Protein AF-A0A8H3U837-F1 (afdb_monomer_lite)

Sequence (204 aa):
MIRPSLRRFYSTPIKPKANPKPKPFALARPVRKPKPNPAPRKPEPPKESKGYSLKEAARLTFSPLFEKPQQWRRNLGKWKGADKLAEVQDEYQHEWTFKLIFEILRQCVVYSIGIFVFGHLFITHVFDIQGTYGASMLPTLYYEGDWVFVNKLYRRGKGIRVGDLVEAKNPLLADGRVLKRVIGMPGDFLVAHTADTDGMMLQV

Foldseek 3Di:
DDDDDDDDDDDDDDDDDDDDDDDPPDDDDDDDDDDDDPDPDDDDPDDDDPDDDPVVVVCVVCVVVPPDPVVVVVCVVVPPCPVVVVVVVVVVVVVVVVVVVVVVVVVVVVVVVVCVVVVVCCCVAAKDKDWDADDPDPPVDDRGDDIDIDGNVCPPPNPDDQQDWDWDADPVDRPDIDIDGHHDDQQDWDFPDDPVPPTDIDHD

Secondary structure (DSSP, 8-state):
--------------PPPPPPPPPP--PPPPP-PPPPPPPPPPPPPPP------HHHHHHHHHHHHHS-THHHHHHHTT-TTHHHHHHHHHHHHHHHHHHHHHHHHHHHHHHHHHHHHHHHHHHHHTEEEEEEESGGGTTTS-SEEEEEEEEGGGTTTTT--TT-EEEEE-SSSTT-EEEEE----TT-EEEES-TTS--EEEE-

Structure (mmCIF, N/CA/C/O backbone):
data_AF-A0A8H3U837-F1
#
_entry.id   AF-A0A8H3U837-F1
#
loop_
_atom_site.group_PDB
_atom_site.id
_atom_site.type_symbol
_atom_site.label_atom_id
_atom_site.label_alt_id
_atom_site.label_comp_id
_atom_site.label_asym_id
_atom_site.label_entity_id
_atom_site.label_seq_id
_atom_site.pdbx_PDB_ins_code
_atom_site.Cartn_x
_atom_site.Cartn_y
_atom_site.Cartn_z
_atom_site.occupancy
_atom_site.B_iso_or_equiv
_atom_site.auth_seq_id
_atom_site.auth_comp_id
_atom_site.auth_asym_id
_atom_site.auth_atom_id
_atom_site.pdbx_PDB_model_num
ATOM 1 N N . MET A 1 1 ? -25.702 -61.248 95.802 1.00 39.72 1 MET A N 1
ATOM 2 C CA . MET A 1 1 ? -24.676 -60.193 95.668 1.00 39.72 1 MET A CA 1
ATOM 3 C C . MET A 1 1 ? -25.402 -58.864 95.443 1.00 39.72 1 MET A C 1
ATOM 5 O O . MET A 1 1 ? -26.190 -58.790 94.518 1.00 39.72 1 MET A O 1
ATOM 9 N N . ILE A 1 2 ? -25.172 -57.887 96.331 1.00 43.72 2 ILE A N 1
ATOM 10 C CA . ILE A 1 2 ? -25.317 -56.421 96.153 1.00 43.72 2 ILE A CA 1
ATOM 11 C C . ILE A 1 2 ? -26.733 -55.816 95.950 1.00 43.72 2 ILE A C 1
ATOM 13 O O . ILE A 1 2 ? -27.204 -55.605 94.845 1.00 43.72 2 ILE A O 1
ATOM 17 N N . ARG A 1 3 ? -27.318 -55.485 97.111 1.00 43.78 3 ARG A N 1
ATOM 18 C CA . ARG A 1 3 ? -27.887 -54.209 97.618 1.00 43.78 3 ARG A CA 1
ATOM 19 C C . ARG A 1 3 ? -28.943 -53.346 96.872 1.00 43.78 3 ARG A C 1
ATOM 21 O O . ARG A 1 3 ? -28.953 -53.248 95.655 1.00 43.78 3 ARG A O 1
ATOM 28 N N . PRO A 1 4 ? -29.792 -52.649 97.670 1.00 61.03 4 PRO A N 1
ATOM 29 C CA . PRO A 1 4 ? -31.033 -51.980 97.275 1.00 61.03 4 PRO A CA 1
ATOM 30 C C . PRO A 1 4 ? -30.861 -50.460 97.089 1.00 61.03 4 PRO A C 1
ATOM 32 O O . PRO A 1 4 ? -29.906 -49.873 97.600 1.00 61.03 4 PRO A O 1
ATOM 35 N N . SER A 1 5 ? -31.843 -49.778 96.491 1.00 52.06 5 SER A N 1
ATOM 36 C CA . SER A 1 5 ? -32.022 -48.342 96.738 1.00 52.06 5 SER A CA 1
ATOM 37 C C . SER A 1 5 ? -33.490 -47.912 96.695 1.00 52.06 5 SER A C 1
ATOM 39 O O . SER A 1 5 ? -34.208 -47.998 95.705 1.00 52.06 5 SER A O 1
ATOM 41 N N . LEU A 1 6 ? -33.916 -47.451 97.866 1.00 54.47 6 LEU A N 1
ATOM 42 C CA . LEU A 1 6 ? -35.127 -46.701 98.144 1.00 54.47 6 LEU A CA 1
ATOM 43 C C . LEU A 1 6 ? -35.211 -45.437 97.279 1.00 54.47 6 LEU A C 1
ATOM 45 O O . LEU A 1 6 ? -34.240 -44.680 97.219 1.00 54.47 6 LEU A O 1
ATOM 49 N N . ARG A 1 7 ? -36.420 -45.092 96.821 1.00 54.25 7 ARG A N 1
ATOM 50 C CA . ARG A 1 7 ? -36.975 -43.762 97.123 1.00 54.25 7 ARG A CA 1
ATOM 51 C C . ARG A 1 7 ? -38.488 -43.689 96.928 1.00 54.25 7 ARG A C 1
ATOM 53 O O . ARG A 1 7 ? -39.015 -43.648 95.825 1.00 54.25 7 ARG A O 1
ATOM 60 N N . ARG A 1 8 ? -39.158 -43.641 98.076 1.00 54.66 8 ARG A N 1
ATOM 61 C CA . ARG A 1 8 ? -40.524 -43.170 98.291 1.00 54.66 8 ARG A CA 1
ATOM 62 C C . ARG A 1 8 ? -40.545 -41.661 97.998 1.00 54.66 8 ARG A C 1
ATOM 64 O O . ARG A 1 8 ? -39.755 -40.940 98.600 1.00 54.66 8 ARG A O 1
ATOM 71 N N . PHE A 1 9 ? -41.440 -41.184 97.136 1.00 53.59 9 PHE A N 1
ATOM 72 C CA . PHE A 1 9 ? -41.830 -39.772 97.091 1.00 53.59 9 PHE A CA 1
ATOM 73 C C . PHE A 1 9 ? -43.332 -39.648 96.859 1.00 53.59 9 PHE A C 1
ATOM 75 O O . PHE A 1 9 ? -43.955 -40.465 96.188 1.00 53.59 9 PHE A O 1
ATOM 82 N N . TYR A 1 10 ? -43.890 -38.660 97.543 1.00 53.44 10 TYR A N 1
ATOM 83 C CA . TYR A 1 10 ? -45.276 -38.540 97.950 1.00 53.44 10 TYR A CA 1
ATOM 84 C C . TYR A 1 10 ? -46.204 -38.018 96.848 1.00 53.44 10 TYR A C 1
ATOM 86 O O . TYR A 1 10 ? -45.804 -37.258 95.971 1.00 53.44 10 TYR A O 1
ATOM 94 N N . SER A 1 11 ? -47.477 -38.386 96.979 1.00 53.72 11 SER A N 1
ATOM 95 C CA . SER A 1 11 ? -48.634 -37.823 96.287 1.00 53.72 11 SER A CA 1
ATOM 96 C C . SER A 1 11 ? -48.878 -36.353 96.652 1.00 53.72 11 SER A C 1
ATOM 98 O O . SER A 1 11 ? -48.907 -36.014 97.836 1.00 53.72 11 SER A O 1
ATOM 100 N N . THR A 1 12 ? -49.191 -35.516 95.661 1.00 60.00 12 THR A N 1
ATOM 101 C CA . THR A 1 12 ? -49.867 -34.223 95.857 1.00 60.00 12 THR A CA 1
ATOM 102 C C . THR A 1 12 ? -51.210 -34.211 95.108 1.00 60.00 12 THR A C 1
ATOM 104 O O . THR A 1 12 ? -51.267 -34.609 93.943 1.00 60.00 12 THR A O 1
ATOM 107 N N . PRO A 1 13 ? -52.317 -33.791 95.751 1.00 58.12 13 PRO A N 1
ATOM 108 C CA . PRO A 1 13 ? -53.639 -33.773 95.130 1.00 58.12 13 PRO A CA 1
ATOM 109 C C . PRO A 1 13 ? -53.803 -32.543 94.227 1.00 58.12 13 PRO A C 1
ATOM 111 O O . PRO A 1 13 ? -53.633 -31.404 94.665 1.00 58.12 13 PRO A O 1
ATOM 114 N N . ILE A 1 14 ? -54.177 -32.757 92.964 1.00 52.59 14 ILE A N 1
ATOM 115 C CA . ILE A 1 14 ? -54.504 -31.668 92.036 1.00 52.59 14 ILE A CA 1
ATOM 116 C C . ILE A 1 14 ? -55.981 -31.298 92.220 1.00 52.59 14 ILE A C 1
ATOM 118 O O . ILE A 1 14 ? -56.880 -32.090 91.952 1.00 52.59 14 ILE A O 1
ATOM 122 N N . LYS A 1 15 ? -56.213 -30.073 92.704 1.00 61.88 15 LYS A N 1
ATOM 123 C CA . LYS A 1 15 ? -57.534 -29.442 92.850 1.00 61.88 15 LYS A CA 1
ATOM 124 C C . LYS A 1 15 ? -58.222 -29.235 91.484 1.00 61.88 15 LYS A C 1
ATOM 126 O O . LYS A 1 15 ? -57.530 -28.972 90.497 1.00 61.88 15 LYS A O 1
ATOM 131 N N . PRO A 1 16 ? -59.567 -29.262 91.422 1.00 57.25 16 PRO A N 1
ATOM 132 C CA . PRO A 1 16 ? -60.321 -29.030 90.190 1.00 57.25 16 PRO A CA 1
ATOM 133 C C . PRO A 1 16 ? -60.158 -27.578 89.713 1.00 57.25 16 PRO A C 1
ATOM 135 O O . PRO A 1 16 ? -60.402 -26.632 90.465 1.00 57.25 16 PRO A O 1
ATOM 138 N N . LYS A 1 17 ? -59.739 -27.385 88.455 1.00 53.53 17 LYS A N 1
ATOM 139 C CA . LYS A 1 17 ? -59.693 -26.056 87.829 1.00 53.53 17 LYS A CA 1
ATOM 140 C C . LYS A 1 17 ? -61.109 -25.617 87.457 1.00 53.53 17 LYS A C 1
ATOM 142 O O . LYS A 1 17 ? -61.791 -26.280 86.683 1.00 53.53 17 LYS A O 1
ATOM 147 N N . ALA A 1 18 ? -61.519 -24.485 88.020 1.00 63.78 18 ALA A N 1
ATOM 148 C CA . ALA A 1 18 ? -62.760 -23.795 87.710 1.00 63.78 18 ALA A CA 1
ATOM 149 C C . ALA A 1 18 ? -62.840 -23.412 86.220 1.00 63.78 18 ALA A C 1
ATOM 151 O O . ALA A 1 18 ? -61.867 -22.931 85.635 1.00 63.78 18 ALA A O 1
ATOM 152 N N . ASN A 1 19 ? -64.021 -23.609 85.635 1.00 62.81 19 ASN A N 1
ATOM 153 C CA . ASN A 1 19 ? -64.352 -23.233 84.263 1.00 62.81 19 ASN A CA 1
ATOM 154 C C . ASN A 1 19 ? -64.184 -21.710 84.060 1.00 62.81 19 ASN A C 1
ATOM 156 O O . ASN A 1 19 ? -64.798 -20.935 84.802 1.00 62.81 19 ASN A O 1
ATOM 160 N N . PRO A 1 20 ? -63.396 -21.241 83.076 1.00 65.06 20 PRO A N 1
ATOM 161 C CA . PRO A 1 20 ? -63.316 -19.819 82.769 1.00 65.06 20 PRO A CA 1
ATOM 162 C C . PRO A 1 20 ? -64.626 -19.343 82.122 1.00 65.06 20 PRO A C 1
ATOM 164 O O . PRO A 1 20 ? -65.122 -19.943 81.169 1.00 65.06 20 PRO A O 1
ATOM 167 N N . LYS A 1 21 ? -65.190 -18.252 82.654 1.00 64.31 21 LYS A N 1
ATOM 168 C CA . LYS A 1 21 ? -66.410 -17.600 82.149 1.00 64.31 21 LYS A CA 1
ATOM 169 C C . LYS A 1 21 ? -66.271 -17.250 80.652 1.00 64.31 21 LYS A C 1
ATOM 171 O O . LYS A 1 21 ? -65.193 -16.803 80.246 1.00 64.31 21 LYS A O 1
ATOM 176 N N . PRO A 1 22 ? -67.332 -17.391 79.835 1.00 61.50 22 PRO A N 1
ATOM 177 C CA . PRO A 1 22 ? -67.286 -17.016 78.425 1.00 61.50 22 PRO A CA 1
ATOM 178 C C . PRO A 1 22 ? -67.036 -15.509 78.283 1.00 61.50 22 PRO A C 1
ATOM 180 O O . PRO A 1 22 ? -67.677 -14.690 78.943 1.00 61.50 22 PRO A O 1
ATOM 183 N N . LYS A 1 23 ? -66.076 -15.139 77.428 1.00 62.31 23 LYS A N 1
ATOM 184 C CA . LYS A 1 23 ? -65.807 -13.738 77.074 1.00 62.31 23 LYS A CA 1
ATOM 185 C C . LYS A 1 23 ? -67.030 -13.174 76.332 1.00 62.31 23 LYS A C 1
ATOM 187 O O . LYS A 1 23 ? -67.550 -13.871 75.460 1.00 62.31 23 LYS A O 1
ATOM 192 N N . PRO A 1 24 ? -67.488 -11.946 76.629 1.00 60.44 24 PRO A N 1
ATOM 193 C CA . PRO A 1 24 ? -68.591 -11.346 75.891 1.00 60.44 24 PRO A CA 1
ATOM 194 C C . PRO A 1 24 ? -68.200 -11.181 74.419 1.00 60.44 24 PRO A C 1
ATOM 196 O O . PRO A 1 24 ? -67.095 -10.735 74.102 1.00 60.44 24 PRO A O 1
ATOM 199 N N . PHE A 1 25 ? -69.116 -11.577 73.536 1.00 58.75 25 PHE A N 1
ATOM 200 C CA . PHE A 1 25 ? -69.029 -11.404 72.090 1.00 58.75 25 PHE A CA 1
ATOM 201 C C . PHE A 1 25 ? -68.653 -9.951 71.770 1.00 58.75 25 PHE A C 1
ATOM 203 O O . PHE A 1 25 ? -69.417 -9.025 72.043 1.00 58.75 25 PHE A O 1
ATOM 210 N N . ALA A 1 26 ? -67.462 -9.742 71.210 1.00 60.44 26 ALA A N 1
ATOM 211 C CA . ALA A 1 26 ? -67.071 -8.440 70.698 1.00 60.44 26 ALA A CA 1
ATOM 212 C C . ALA A 1 26 ? -67.975 -8.113 69.503 1.00 60.44 26 ALA A C 1
ATOM 214 O O . ALA A 1 26 ? -67.871 -8.738 68.448 1.00 60.44 26 ALA A O 1
ATOM 215 N N . LEU A 1 27 ? -68.884 -7.155 69.688 1.00 66.38 27 LEU A N 1
ATOM 216 C CA . LEU A 1 27 ? -69.688 -6.579 68.615 1.00 66.38 27 LEU A CA 1
ATOM 217 C C . LEU A 1 27 ? -68.755 -6.142 67.477 1.00 66.38 27 LEU A C 1
ATOM 219 O O . LEU A 1 27 ? -67.784 -5.413 67.696 1.00 66.38 27 LEU A O 1
ATOM 223 N N . ALA A 1 28 ? -69.033 -6.635 66.270 1.00 61.34 28 ALA A N 1
ATOM 224 C CA . ALA A 1 28 ? -68.260 -6.351 65.071 1.00 61.34 28 ALA A CA 1
ATOM 225 C C . ALA A 1 28 ? -68.095 -4.833 64.887 1.00 61.34 28 ALA A C 1
ATOM 227 O O . ALA A 1 28 ? -69.077 -4.089 64.853 1.00 61.34 28 ALA A O 1
ATOM 228 N N . ARG A 1 29 ? -66.850 -4.354 64.761 1.00 62.97 29 ARG A N 1
ATOM 229 C CA . ARG A 1 29 ? -66.608 -2.957 64.375 1.00 62.97 29 ARG A CA 1
ATOM 230 C C . ARG A 1 29 ? -67.165 -2.742 62.962 1.00 62.97 29 ARG A C 1
ATOM 232 O O . ARG A 1 29 ? -66.893 -3.570 62.092 1.00 62.97 29 ARG A O 1
ATOM 239 N N . PRO A 1 30 ? -67.892 -1.645 62.691 1.00 61.84 30 PRO A N 1
ATOM 240 C CA . PRO A 1 30 ? -68.409 -1.390 61.355 1.00 61.84 30 PRO A CA 1
ATOM 241 C C . PRO A 1 30 ? -67.250 -1.198 60.369 1.00 61.84 30 PRO A C 1
ATOM 243 O O . PRO A 1 30 ? -66.354 -0.377 60.582 1.00 61.84 30 PRO A O 1
ATOM 246 N N . VAL A 1 31 ? -67.275 -1.968 59.281 1.00 68.44 31 VAL A N 1
ATOM 247 C CA . VAL A 1 31 ? -66.339 -1.849 58.158 1.00 68.44 31 VAL A CA 1
ATOM 248 C C . VAL A 1 31 ? -66.532 -0.470 57.520 1.00 68.44 31 VAL A C 1
ATOM 250 O O . VAL A 1 31 ? -67.605 -0.163 56.998 1.00 68.44 31 VAL A O 1
ATOM 253 N N . ARG A 1 32 ? -65.506 0.394 57.563 1.00 59.22 32 ARG A N 1
ATOM 254 C CA . ARG A 1 32 ? -65.528 1.675 56.838 1.00 59.22 32 ARG A CA 1
ATOM 255 C C . ARG A 1 32 ? -65.536 1.383 55.338 1.00 59.22 32 ARG A C 1
ATOM 257 O O . ARG A 1 32 ? -64.560 0.856 54.814 1.00 59.22 32 ARG A O 1
ATOM 264 N N . LYS A 1 33 ? -66.621 1.744 54.648 1.00 62.72 33 LYS A N 1
ATOM 265 C CA . LYS A 1 33 ? -66.662 1.710 53.181 1.00 62.72 33 LYS A CA 1
ATOM 266 C C . LYS A 1 33 ? -65.596 2.674 52.624 1.00 62.72 33 LYS A C 1
ATOM 268 O O . LYS A 1 33 ? -65.479 3.786 53.151 1.00 62.72 33 LYS A O 1
ATOM 273 N N . PRO A 1 34 ? -64.818 2.287 51.598 1.00 66.06 34 PRO A N 1
ATOM 274 C CA . PRO A 1 34 ? -63.887 3.202 50.944 1.00 66.06 34 PRO A CA 1
ATOM 275 C C . PRO A 1 34 ? -64.660 4.378 50.327 1.00 66.06 34 PRO A C 1
ATOM 277 O O . PRO A 1 34 ? -65.761 4.197 49.804 1.00 66.06 34 PRO A O 1
ATOM 280 N N . LYS A 1 35 ? -64.109 5.597 50.425 1.00 69.25 35 LYS A N 1
ATOM 281 C CA . LY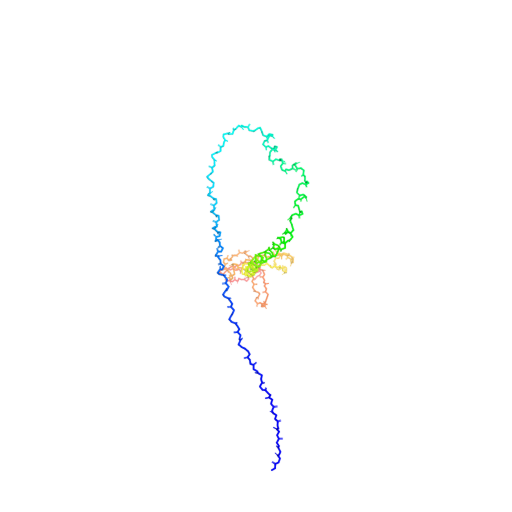S A 1 35 ? -64.711 6.784 49.797 1.00 69.25 35 LYS A CA 1
ATOM 282 C C . LYS A 1 35 ? -64.779 6.568 48.276 1.00 69.25 35 LYS A C 1
ATOM 284 O O . LYS A 1 35 ? -63.778 6.136 47.708 1.00 69.25 35 LYS A O 1
ATOM 289 N N . PRO A 1 36 ? -65.908 6.877 47.615 1.00 68.31 36 PRO A N 1
ATOM 290 C CA . PRO A 1 36 ? -65.985 6.818 46.160 1.00 68.31 36 PRO A CA 1
ATOM 291 C C . PRO A 1 36 ? -64.995 7.821 45.549 1.00 68.31 36 PRO A C 1
ATOM 293 O O . PRO A 1 36 ? -64.868 8.945 46.043 1.00 68.31 36 PRO A O 1
ATOM 296 N N . ASN A 1 37 ? -64.283 7.408 44.496 1.00 64.44 37 ASN A N 1
ATOM 297 C CA . ASN A 1 37 ? -63.386 8.297 43.757 1.00 64.44 37 ASN A CA 1
ATOM 298 C C . ASN A 1 37 ? -64.177 9.504 43.224 1.00 64.44 37 ASN A C 1
ATOM 300 O O . ASN A 1 37 ? -65.282 9.313 42.706 1.00 64.44 37 ASN A O 1
ATOM 304 N N . PRO A 1 38 ? -63.649 10.738 43.334 1.00 68.12 38 PRO A N 1
ATOM 305 C CA . PRO A 1 38 ? -64.313 11.894 42.754 1.00 68.12 38 PRO A CA 1
ATOM 306 C C . PRO A 1 38 ? -64.419 11.702 41.237 1.00 68.12 38 PRO A C 1
ATOM 308 O O . PRO A 1 38 ? -63.443 11.345 40.577 1.00 68.12 38 PRO A O 1
ATOM 311 N N . ALA A 1 39 ? -65.623 11.907 40.699 1.00 72.38 39 ALA A N 1
ATOM 312 C CA . ALA A 1 39 ? -65.887 11.795 39.270 1.00 72.38 39 ALA A CA 1
ATOM 313 C C . ALA A 1 39 ? -64.959 12.732 38.469 1.00 72.38 39 ALA A C 1
ATOM 315 O O . ALA A 1 39 ? -64.660 13.836 38.942 1.00 72.38 39 ALA A O 1
ATOM 316 N N . PRO A 1 40 ? -64.508 12.334 37.264 1.00 59.69 40 PRO A N 1
ATOM 317 C CA . PRO A 1 40 ? -63.671 13.184 36.429 1.00 59.69 40 PRO A CA 1
ATOM 318 C C . PRO A 1 40 ? -64.402 14.497 36.130 1.00 59.69 40 PRO A C 1
ATOM 320 O O . PRO A 1 40 ? -65.524 14.509 35.618 1.00 59.69 40 PRO A O 1
ATOM 323 N N . ARG A 1 41 ? -63.769 15.615 36.497 1.00 57.34 41 ARG A N 1
ATOM 324 C CA . ARG A 1 41 ? -64.291 16.965 36.261 1.00 57.34 41 ARG A CA 1
ATOM 325 C C . ARG A 1 41 ? -64.386 17.179 34.748 1.00 57.34 41 ARG A C 1
ATOM 327 O O . ARG A 1 41 ? -63.363 17.149 34.069 1.00 57.34 41 ARG A O 1
ATOM 334 N N . LYS A 1 42 ? -65.596 17.383 34.216 1.00 52.81 42 LYS A N 1
ATOM 335 C CA . LYS A 1 42 ? -65.762 17.833 32.826 1.00 52.81 42 LYS A CA 1
ATOM 336 C C . LYS A 1 42 ? -65.070 19.196 32.669 1.00 52.81 42 LYS A C 1
ATOM 338 O O . LYS A 1 42 ? -65.224 20.027 33.567 1.00 52.81 42 LYS A O 1
ATOM 343 N N . PRO A 1 43 ? -64.312 19.432 31.585 1.00 53.62 43 PRO A N 1
ATOM 344 C CA . PRO A 1 43 ? -63.683 20.725 31.357 1.00 53.62 43 PRO A CA 1
ATOM 345 C C . PRO A 1 43 ? -64.768 21.792 31.175 1.00 53.62 43 PRO A C 1
ATOM 347 O O . PRO A 1 43 ? -65.654 21.652 30.333 1.00 53.62 43 PRO A O 1
ATOM 350 N N . GLU A 1 44 ? -64.723 22.831 32.008 1.00 63.09 44 GLU A N 1
ATOM 351 C CA . GLU A 1 44 ? -65.559 24.020 31.841 1.00 63.09 44 GLU A CA 1
ATOM 352 C C . GLU A 1 44 ? -65.132 24.751 30.555 1.00 63.09 44 GLU A C 1
ATOM 354 O O . GLU A 1 44 ? -63.928 24.844 30.289 1.00 63.09 44 GLU A O 1
ATOM 359 N N . PRO A 1 45 ? -66.072 25.260 29.736 1.00 52.56 45 PRO A N 1
ATOM 360 C CA . PRO A 1 45 ? -65.713 26.010 28.541 1.00 52.56 45 PRO A CA 1
ATOM 361 C C . PRO A 1 45 ? -64.961 27.298 28.924 1.00 52.56 45 PRO A C 1
ATOM 363 O O . PRO A 1 45 ? -65.274 27.910 29.954 1.00 52.56 45 PRO A O 1
ATOM 366 N N . PRO A 1 46 ? -63.969 27.725 28.120 1.00 50.41 46 PRO A N 1
ATOM 367 C CA . PRO A 1 46 ? -63.170 28.901 28.430 1.00 50.41 46 PRO A C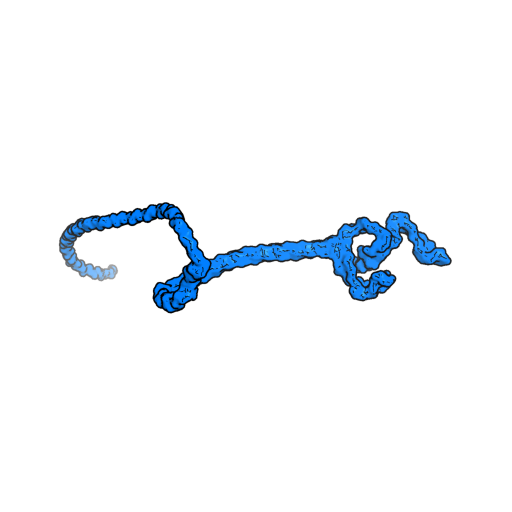A 1
ATOM 368 C C . PRO A 1 46 ? -64.061 30.144 28.475 1.00 50.41 46 PRO A C 1
ATOM 370 O O . PRO A 1 46 ? -64.799 30.437 27.536 1.00 50.41 46 PRO A O 1
ATOM 373 N N . LYS A 1 47 ? -63.991 30.870 29.595 1.00 49.81 47 LYS A N 1
ATOM 374 C CA . LYS A 1 47 ? -64.665 32.159 29.751 1.00 49.81 47 LYS A CA 1
ATOM 375 C C . LYS A 1 47 ? -64.041 33.166 28.786 1.00 49.81 47 LYS A C 1
ATOM 377 O O . LYS A 1 47 ? -62.823 33.315 28.729 1.00 49.81 47 LYS A O 1
ATOM 382 N N . GLU A 1 48 ? -64.920 33.824 28.047 1.00 43.50 48 GLU A N 1
ATOM 383 C CA . GLU A 1 48 ? -64.680 34.851 27.038 1.00 43.50 48 GLU A CA 1
ATOM 384 C C . GLU A 1 48 ? -63.639 35.893 27.493 1.00 43.50 48 GLU A C 1
ATOM 386 O O . GLU A 1 48 ? -63.764 36.526 28.545 1.00 43.50 48 GLU A O 1
ATOM 391 N N . SER A 1 49 ? -62.561 36.024 26.716 1.00 48.19 49 SER A N 1
ATOM 392 C CA . SER A 1 49 ? -61.373 36.799 27.068 1.00 48.19 49 SER A CA 1
ATOM 393 C C . SER A 1 49 ? -61.604 38.301 26.890 1.00 48.19 49 SER A C 1
ATOM 395 O O . SER A 1 49 ? -61.583 38.809 25.768 1.00 48.19 49 SER A O 1
ATOM 397 N N . LYS A 1 50 ? -61.735 39.046 27.992 1.00 49.84 50 LYS A N 1
ATOM 398 C CA . LYS A 1 50 ? -61.441 40.487 27.975 1.00 49.84 50 LYS A CA 1
ATOM 399 C C . LYS A 1 50 ? -59.925 40.651 27.850 1.00 49.84 50 LYS A C 1
ATOM 401 O O . LYS A 1 50 ? -59.183 40.108 28.661 1.00 49.84 50 LYS A O 1
ATOM 406 N N . GLY A 1 51 ? -59.482 41.326 26.789 1.00 49.38 51 GLY A N 1
ATOM 407 C CA . GLY A 1 51 ? -58.074 41.436 26.409 1.00 49.38 51 GLY A CA 1
ATOM 408 C C . GLY A 1 51 ? -57.211 42.038 27.515 1.00 49.38 51 GLY A C 1
ATOM 409 O O . GLY A 1 51 ? -57.312 43.225 27.813 1.00 49.38 51 GLY A O 1
ATOM 410 N N . TYR A 1 52 ? -56.352 41.211 28.106 1.00 56.16 52 TYR A N 1
ATOM 411 C CA . TYR A 1 52 ? -55.329 41.656 29.042 1.00 56.16 52 TYR A CA 1
ATOM 412 C C . TYR A 1 52 ? -54.216 42.361 28.270 1.00 56.16 52 TYR A C 1
ATOM 414 O O . TYR A 1 52 ? -53.690 41.832 27.288 1.00 56.16 52 TYR A O 1
ATOM 422 N N . SER A 1 53 ? -53.850 43.563 28.712 1.00 67.06 53 SER A N 1
ATOM 423 C CA . SER A 1 53 ? -52.708 44.280 28.149 1.00 67.06 53 SER A CA 1
ATOM 424 C C . SER A 1 53 ? -51.437 43.461 28.367 1.00 67.06 53 SER A C 1
ATOM 426 O O . SER A 1 53 ? -51.248 42.854 29.421 1.00 67.06 53 SER A O 1
ATOM 428 N N . LEU A 1 54 ? -50.539 43.462 27.381 1.00 54.12 54 LEU A N 1
ATOM 429 C CA . LEU A 1 54 ? -49.309 42.658 27.362 1.00 54.12 54 LEU A CA 1
ATOM 430 C C . LEU A 1 54 ? -48.456 42.861 28.633 1.00 54.12 54 LEU A C 1
ATOM 432 O O . LEU A 1 54 ? -47.787 41.943 29.101 1.00 54.12 54 LEU A O 1
ATOM 436 N N . LYS A 1 55 ? -48.557 44.042 29.257 1.00 61.31 55 LYS A N 1
ATOM 437 C CA . LYS A 1 55 ? -47.911 44.367 30.537 1.00 61.31 55 LYS A CA 1
ATOM 438 C C . LYS A 1 55 ? -48.523 43.643 31.742 1.00 61.31 55 LYS A C 1
ATOM 440 O O . LYS A 1 55 ? -47.794 43.319 32.674 1.00 61.31 55 LYS A O 1
ATOM 445 N N . GLU A 1 56 ? -49.826 43.383 31.740 1.00 68.44 56 GLU A N 1
ATOM 446 C CA . GLU A 1 56 ? -50.538 42.677 32.814 1.00 68.44 56 GLU A CA 1
ATOM 447 C C . GLU A 1 56 ? -50.346 41.166 32.709 1.00 68.44 56 GLU A C 1
ATOM 449 O O . GLU A 1 56 ? -50.074 40.517 33.717 1.00 68.44 56 GLU A O 1
ATOM 454 N N . ALA A 1 57 ? -50.377 40.631 31.484 1.00 64.56 57 ALA A N 1
ATOM 455 C CA . ALA A 1 57 ? -50.018 39.242 31.219 1.00 64.56 57 ALA A CA 1
ATOM 456 C C . ALA A 1 57 ? -48.562 38.974 31.624 1.00 64.56 57 ALA A C 1
ATOM 458 O O . ALA A 1 57 ? -48.299 38.037 32.367 1.00 64.56 57 ALA A O 1
ATOM 459 N N . ALA A 1 58 ? -47.626 39.854 31.249 1.00 65.44 58 ALA A N 1
ATOM 460 C CA . ALA A 1 58 ? -46.239 39.750 31.694 1.00 65.44 58 ALA A CA 1
ATOM 461 C C . ALA A 1 58 ? -46.123 39.822 33.227 1.00 65.44 58 ALA A C 1
ATOM 463 O O . ALA A 1 58 ? -45.423 39.013 33.827 1.00 65.44 58 ALA A O 1
ATOM 464 N N . ARG A 1 59 ? -46.851 40.725 33.895 1.00 64.88 59 ARG A N 1
ATOM 465 C CA . ARG A 1 59 ? -46.841 40.810 35.365 1.00 64.88 59 ARG A CA 1
ATOM 466 C C . ARG A 1 59 ? -47.347 39.541 36.045 1.00 64.88 59 ARG A C 1
ATOM 468 O O . ARG A 1 59 ? -46.798 39.177 37.075 1.00 64.88 59 ARG A O 1
ATOM 475 N N . LEU A 1 60 ? -48.366 38.888 35.491 1.00 65.06 60 LEU A N 1
ATOM 476 C CA . LEU A 1 60 ? -48.918 37.640 36.026 1.00 65.06 60 LEU A CA 1
ATOM 477 C C . LEU A 1 60 ? -48.015 36.436 35.739 1.00 65.06 60 LEU A C 1
ATOM 479 O O . LEU A 1 60 ?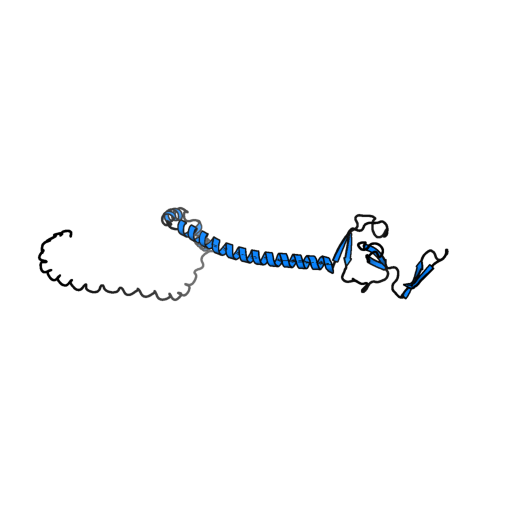 -47.904 35.552 36.581 1.00 65.06 60 LEU A O 1
ATOM 483 N N . THR A 1 61 ? -47.321 36.421 34.600 1.00 66.50 61 THR A N 1
ATOM 484 C CA . THR A 1 61 ? -46.343 35.371 34.278 1.00 66.50 61 THR A CA 1
ATOM 485 C C . THR A 1 61 ? -45.063 35.513 35.106 1.00 66.50 61 THR A C 1
ATOM 487 O O . THR A 1 61 ? -44.460 34.514 35.489 1.00 66.50 61 THR A O 1
ATOM 490 N N . PHE A 1 62 ? -44.657 36.745 35.431 1.00 57.28 62 PHE A N 1
ATOM 491 C CA . PHE A 1 62 ? -43.458 37.032 36.226 1.00 57.28 62 PHE A CA 1
ATOM 492 C C . PHE A 1 62 ? -43.732 37.265 37.723 1.00 57.28 62 PHE A C 1
ATOM 494 O O . PHE A 1 62 ? -42.781 37.441 38.485 1.00 57.28 62 PHE A O 1
ATOM 501 N N . SER A 1 63 ? -44.988 37.219 38.188 1.00 56.94 63 SER A N 1
ATOM 502 C CA . SER A 1 63 ? -45.315 37.338 39.617 1.00 56.94 63 SER A CA 1
ATOM 503 C C . SER A 1 63 ? -44.664 36.266 40.507 1.00 56.94 63 SER A C 1
ATOM 505 O O . SER A 1 63 ? -44.137 36.657 41.553 1.00 56.94 63 SER A O 1
ATOM 507 N N . PRO A 1 64 ? -44.553 34.971 40.123 1.00 53.81 64 PRO A N 1
ATOM 508 C CA . PRO A 1 64 ? -43.842 33.993 40.952 1.00 53.81 64 PRO A CA 1
ATOM 509 C C . PRO A 1 64 ? -42.324 34.229 41.001 1.00 53.81 64 PRO A C 1
ATOM 511 O O . PRO A 1 64 ? -41.647 33.641 41.840 1.00 53.81 64 PRO A O 1
ATOM 514 N N . LEU A 1 65 ? -41.780 35.087 40.128 1.00 56.94 65 LEU A N 1
ATOM 515 C CA . LEU A 1 65 ? -40.357 35.431 40.107 1.00 56.94 65 LEU A CA 1
ATOM 516 C C . LEU A 1 65 ? -40.005 36.576 41.076 1.00 56.94 65 LEU A C 1
ATOM 518 O O . LEU A 1 65 ? -38.857 36.686 41.499 1.00 56.94 65 LEU A O 1
ATOM 522 N N . PHE A 1 66 ? -40.977 37.429 41.426 1.00 56.75 66 PHE A N 1
ATOM 523 C CA . PHE A 1 66 ? -40.754 38.649 42.215 1.00 56.75 66 PHE A CA 1
ATOM 524 C C . PHE A 1 66 ? -41.410 38.638 43.606 1.00 56.75 66 PHE A C 1
ATOM 526 O O . PHE A 1 66 ? -41.046 39.456 44.458 1.00 56.75 66 PHE A O 1
ATOM 533 N N . GLU A 1 67 ? -42.323 37.706 43.900 1.00 52.50 67 GLU A N 1
ATOM 534 C CA . GLU A 1 67 ? -42.826 37.524 45.265 1.00 52.50 67 GLU A CA 1
ATOM 535 C C . GLU A 1 67 ? -41.812 36.788 46.154 1.00 52.50 67 GLU A C 1
ATOM 537 O O . GLU A 1 67 ? -41.679 35.570 46.154 1.00 52.50 67 GLU A O 1
ATOM 542 N N . LYS A 1 68 ? -41.088 37.601 46.933 1.00 56.16 68 LYS A N 1
ATOM 543 C CA . LYS A 1 68 ? -40.332 37.310 48.164 1.00 56.16 68 LYS A CA 1
ATOM 544 C C . LYS A 1 68 ? -39.763 35.873 48.289 1.00 56.16 68 LYS A C 1
ATOM 546 O O . LYS A 1 68 ? -40.465 34.980 48.772 1.00 56.16 68 LYS A O 1
ATOM 551 N N . PRO A 1 69 ? -38.436 35.675 48.111 1.00 54.91 69 PRO A N 1
ATOM 552 C CA . PRO A 1 69 ? -37.736 34.377 48.220 1.00 54.91 69 PRO A CA 1
ATOM 553 C C . PRO A 1 69 ? -37.728 33.739 49.633 1.00 54.91 69 PRO A C 1
ATOM 555 O O . PRO A 1 69 ? -37.007 32.782 49.908 1.00 54.91 69 PRO A O 1
ATOM 558 N N . GLN A 1 70 ? -38.523 34.265 50.565 1.00 51.81 70 GLN A N 1
ATOM 559 C CA . GLN A 1 70 ? -38.540 33.902 51.982 1.00 51.81 70 GLN A CA 1
ATOM 560 C C . GLN A 1 70 ? -39.612 32.847 52.327 1.00 51.81 70 GLN A C 1
ATOM 562 O O . GLN A 1 70 ? -39.463 32.135 53.322 1.00 51.81 70 GLN A O 1
ATOM 567 N N . GLN A 1 71 ? -40.674 32.689 51.521 1.00 55.69 71 GLN A N 1
ATOM 568 C CA . GLN A 1 71 ? -41.693 31.646 51.756 1.00 55.69 71 GLN A CA 1
ATOM 569 C C . GLN A 1 71 ? -41.177 30.236 51.436 1.00 55.69 71 GLN A C 1
ATOM 571 O O . GLN A 1 71 ? -41.448 29.300 52.191 1.00 55.69 71 GLN A O 1
ATOM 576 N N . TRP A 1 72 ? -40.360 30.096 50.387 1.00 49.84 72 TRP A N 1
ATOM 577 C CA . TRP A 1 72 ? -39.630 28.860 50.083 1.00 49.84 72 TRP A CA 1
ATOM 578 C C . TRP A 1 72 ? -38.776 28.421 51.282 1.00 49.84 72 TRP A C 1
ATOM 580 O O . TRP A 1 72 ? -38.873 27.272 51.717 1.00 49.84 72 TRP A O 1
ATOM 590 N N . ARG A 1 73 ? -38.031 29.343 51.907 1.00 52.53 73 ARG A N 1
ATOM 591 C CA . ARG A 1 73 ? -37.176 29.021 53.061 1.00 52.53 73 ARG A CA 1
ATOM 592 C C . ARG A 1 73 ? -37.933 28.510 54.291 1.00 52.53 73 ARG A C 1
ATOM 594 O O . ARG A 1 73 ? -37.409 27.659 55.001 1.00 52.53 73 ARG A O 1
ATOM 601 N N . ARG A 1 74 ? -39.174 28.955 54.531 1.00 54.38 74 ARG A N 1
ATOM 602 C CA . ARG A 1 74 ? -40.017 28.429 55.629 1.00 54.38 74 ARG A CA 1
ATOM 603 C C . ARG A 1 74 ? -40.574 27.036 55.348 1.00 54.38 74 ARG A C 1
ATOM 605 O O . ARG A 1 74 ? -40.790 26.272 56.284 1.00 54.38 74 ARG A O 1
ATOM 612 N N . ASN A 1 75 ? -40.793 26.697 54.080 1.00 56.25 75 ASN A N 1
ATOM 613 C CA . ASN A 1 75 ? -41.255 25.367 53.703 1.00 56.25 75 ASN A CA 1
ATOM 614 C C . ASN A 1 75 ? -40.120 24.337 53.636 1.00 56.25 75 ASN A C 1
ATOM 616 O O . ASN A 1 75 ? -40.427 23.162 53.791 1.00 56.25 75 ASN A O 1
ATOM 620 N N . LEU A 1 76 ? -38.843 24.737 53.517 1.00 54.66 76 LEU A N 1
ATOM 621 C CA . LEU A 1 76 ? -37.680 23.828 53.553 1.00 54.66 76 LEU A CA 1
ATOM 622 C C . LEU A 1 76 ? -37.636 22.946 54.815 1.00 54.66 76 LEU A C 1
ATOM 624 O O . LEU A 1 76 ? -37.323 21.767 54.716 1.00 54.66 76 LEU A O 1
ATOM 628 N N . GLY A 1 77 ? -38.053 23.455 55.981 1.00 54.94 77 GLY A N 1
ATOM 629 C CA . GLY A 1 77 ? -38.101 22.669 57.225 1.00 54.94 77 GLY A CA 1
ATOM 630 C C . GLY A 1 77 ? -39.142 21.536 57.241 1.00 54.94 77 GLY A C 1
ATOM 631 O O . GLY A 1 77 ? -39.082 20.663 58.106 1.00 54.94 77 GLY A O 1
ATOM 632 N N . LYS A 1 78 ? -40.093 21.522 56.293 1.00 57.53 78 LYS A N 1
ATOM 633 C CA . LYS A 1 78 ? -41.074 20.432 56.121 1.00 57.53 78 LYS A CA 1
ATOM 634 C C . LYS A 1 78 ? -40.556 19.298 55.235 1.00 57.53 78 LYS A C 1
ATOM 636 O O . LYS A 1 78 ? -41.145 18.221 55.235 1.00 57.53 78 LYS A O 1
ATOM 641 N N . TRP A 1 79 ? -39.445 19.500 54.532 1.00 53.19 79 TRP A N 1
ATOM 642 C CA . TRP A 1 79 ? -38.838 18.509 53.647 1.00 53.19 79 TRP A CA 1
ATOM 643 C C . TRP A 1 79 ? -37.844 17.612 54.387 1.00 53.19 79 TRP A C 1
ATOM 645 O O . TRP A 1 79 ? -36.759 17.339 53.894 1.00 53.19 79 TRP A O 1
ATOM 655 N N . LYS A 1 80 ? -38.239 17.062 55.541 1.00 57.97 80 LYS A N 1
ATOM 656 C CA . LYS A 1 80 ? -37.462 16.052 56.296 1.00 57.97 80 LYS A CA 1
ATOM 657 C C . LYS A 1 80 ? -37.257 14.715 55.545 1.00 57.97 80 LYS A C 1
ATOM 659 O O . LYS A 1 80 ? -36.829 13.727 56.133 1.00 57.97 80 LYS A O 1
ATOM 664 N N . GLY A 1 81 ? -37.627 14.673 54.267 1.00 61.09 81 GLY A N 1
ATOM 665 C CA . GLY A 1 81 ? -37.453 13.552 53.354 1.00 61.09 81 GLY A CA 1
ATOM 666 C C . GLY A 1 81 ? -36.985 13.973 51.961 1.00 61.09 81 GLY A C 1
ATOM 667 O O . GLY A 1 81 ? -36.946 13.111 51.096 1.00 61.09 81 GLY A O 1
ATOM 668 N N . ALA A 1 82 ? -36.633 15.247 51.724 1.00 63.44 82 ALA A N 1
ATOM 669 C CA . ALA A 1 82 ? -35.961 15.623 50.475 1.00 63.44 82 ALA A CA 1
ATOM 670 C C . ALA A 1 82 ? -34.592 14.951 50.383 1.00 63.44 82 ALA A C 1
ATOM 672 O O . ALA A 1 82 ? -34.241 14.460 49.323 1.00 63.44 82 ALA A O 1
ATOM 673 N N . ASP A 1 83 ? -33.892 14.841 51.510 1.00 66.56 83 ASP A N 1
ATOM 674 C CA . ASP A 1 83 ? -32.601 14.163 51.611 1.00 66.56 83 ASP A CA 1
ATOM 675 C C . ASP A 1 83 ? -32.746 12.676 51.247 1.00 66.56 83 ASP A C 1
ATOM 677 O O . ASP A 1 83 ? -31.984 12.158 50.445 1.00 66.56 83 ASP A O 1
ATOM 681 N N . LYS A 1 84 ? -33.813 12.020 51.732 1.00 66.69 84 LYS A N 1
ATOM 682 C CA . LYS A 1 84 ? -34.133 10.622 51.393 1.00 66.69 84 LYS A CA 1
ATOM 683 C C . LYS A 1 84 ? -34.568 10.442 49.943 1.00 66.69 84 LYS A C 1
ATOM 685 O O . LYS A 1 84 ? -34.299 9.408 49.351 1.00 66.69 84 LYS A O 1
ATOM 690 N N . LEU A 1 85 ? -35.283 11.417 49.383 1.00 66.25 85 LEU A N 1
ATOM 691 C CA . LEU A 1 85 ? -35.654 11.397 47.972 1.00 66.25 85 LEU A CA 1
ATOM 692 C C . LEU A 1 85 ? -34.431 11.632 47.091 1.00 66.25 85 LEU A C 1
ATOM 694 O O . LEU A 1 85 ? -34.327 10.971 46.077 1.00 66.25 85 LEU A O 1
ATOM 698 N N . ALA A 1 86 ? -33.509 12.513 47.480 1.00 66.12 86 ALA A N 1
ATOM 699 C CA . ALA A 1 86 ? -32.252 12.732 46.774 1.00 66.12 86 ALA A CA 1
ATOM 700 C C . ALA A 1 86 ? -31.362 11.483 46.827 1.00 66.12 86 ALA A C 1
ATOM 702 O O . ALA A 1 86 ? -30.841 11.085 45.798 1.00 66.12 86 ALA A O 1
ATOM 703 N N . GLU A 1 87 ? -31.280 10.820 47.982 1.00 69.56 87 GLU A N 1
ATOM 704 C CA . GLU A 1 87 ? -30.521 9.578 48.175 1.00 69.56 87 GLU A CA 1
ATOM 705 C C . GLU A 1 87 ? -31.116 8.409 47.363 1.00 69.56 87 GLU A C 1
ATOM 707 O O . GLU A 1 87 ? -30.392 7.727 46.644 1.00 69.56 87 GLU A O 1
ATOM 712 N N . VAL A 1 88 ? -32.447 8.240 47.367 1.00 69.31 88 VAL A N 1
ATOM 713 C CA . VAL A 1 88 ? -33.144 7.231 46.539 1.00 69.31 88 VAL A CA 1
ATOM 714 C C . VAL A 1 88 ? -33.076 7.569 45.043 1.00 69.31 88 VAL A C 1
ATOM 716 O O . VAL A 1 88 ? -32.982 6.670 44.208 1.00 69.31 88 VAL A O 1
ATOM 719 N N . GLN A 1 89 ? -33.129 8.854 44.682 1.00 69.81 89 GLN A N 1
ATOM 720 C CA . GLN A 1 89 ? -33.000 9.302 43.295 1.00 69.81 89 GLN A CA 1
ATOM 721 C C . GLN A 1 89 ? -31.569 9.082 42.783 1.00 69.81 89 GLN A C 1
ATOM 723 O O . GLN A 1 89 ? -31.426 8.640 41.648 1.00 69.81 89 GLN A O 1
ATOM 728 N N . ASP A 1 90 ? -30.536 9.326 43.597 1.00 66.25 90 ASP A N 1
ATOM 729 C CA . ASP A 1 90 ? -29.134 9.036 43.259 1.00 66.25 90 ASP A CA 1
ATOM 730 C C . ASP A 1 90 ? -28.891 7.531 43.098 1.00 66.25 90 ASP A C 1
ATOM 732 O O . ASP A 1 90 ? -28.263 7.111 42.124 1.00 66.25 90 ASP A O 1
ATOM 736 N N . GLU A 1 91 ? -29.449 6.706 43.990 1.00 69.88 91 GLU A N 1
ATOM 737 C CA . GLU A 1 91 ? -29.339 5.244 43.914 1.00 69.88 91 GLU A CA 1
ATOM 738 C C . GLU A 1 91 ? -30.014 4.696 42.641 1.00 69.88 91 GLU A C 1
ATOM 740 O O . GLU A 1 91 ? -29.447 3.865 41.928 1.00 69.88 91 GLU A O 1
ATOM 745 N N . TYR A 1 92 ? -31.187 5.227 42.271 1.00 65.56 92 TYR A N 1
ATOM 746 C CA . TYR A 1 92 ? -31.890 4.826 41.047 1.00 65.56 92 TYR A CA 1
ATOM 747 C C . TYR A 1 92 ? -31.232 5.371 39.765 1.00 65.56 92 TYR A C 1
ATOM 749 O O . TYR A 1 92 ? -31.234 4.708 38.722 1.00 65.56 92 TYR A O 1
ATOM 757 N N . GLN A 1 93 ? -30.650 6.573 39.823 1.00 70.44 93 GLN A N 1
ATOM 758 C CA . GLN A 1 93 ? -29.981 7.208 38.689 1.00 70.44 93 GLN A CA 1
ATOM 759 C C . GLN A 1 93 ? -28.651 6.525 38.358 1.00 70.44 93 GLN A C 1
ATOM 761 O O . GLN A 1 93 ? -28.335 6.353 37.177 1.00 70.44 93 GLN A O 1
ATOM 766 N N . HIS A 1 94 ? -27.899 6.069 39.363 1.00 67.88 94 HIS A N 1
ATOM 767 C CA . HIS A 1 94 ? -26.674 5.303 39.141 1.00 67.88 94 HIS A CA 1
ATOM 768 C C . HIS A 1 94 ? -26.957 3.982 38.409 1.00 67.88 94 HIS A C 1
ATOM 770 O O . HIS A 1 94 ? -26.343 3.707 37.381 1.00 67.88 94 HIS A O 1
ATOM 776 N N . GLU A 1 95 ? -27.959 3.211 38.833 1.00 76.31 95 GLU A N 1
ATOM 777 C CA . GLU A 1 95 ? -28.294 1.921 38.210 1.00 76.31 95 GLU A CA 1
ATOM 778 C C . GLU A 1 95 ? -28.733 2.035 36.737 1.00 76.31 95 GLU A C 1
ATOM 780 O O . GLU A 1 95 ? -28.377 1.201 35.898 1.00 76.31 95 GLU A O 1
ATOM 785 N N . TRP A 1 96 ? -29.498 3.074 36.388 1.00 73.25 96 TRP A N 1
ATOM 786 C CA . TRP A 1 96 ? -29.972 3.278 35.013 1.00 73.25 96 TRP A CA 1
ATOM 787 C C . TRP A 1 96 ? -28.884 3.851 34.094 1.00 73.25 96 TRP A C 1
ATOM 789 O O . TRP A 1 96 ? -28.759 3.429 32.941 1.00 73.25 96 TRP A O 1
ATOM 799 N N . THR A 1 97 ? -28.059 4.771 34.605 1.00 82.50 97 THR A N 1
ATOM 800 C CA . THR A 1 97 ? -26.941 5.348 33.844 1.00 82.50 97 THR A CA 1
ATOM 801 C C . THR A 1 97 ? -25.844 4.327 33.595 1.00 82.50 97 THR A C 1
ATOM 803 O O . THR A 1 97 ? -25.363 4.246 32.469 1.00 82.50 97 THR A O 1
ATOM 806 N N . PHE A 1 98 ? -25.504 3.482 34.574 1.00 84.44 98 PHE A N 1
ATOM 807 C CA . PHE A 1 98 ? -24.529 2.414 34.367 1.00 84.44 98 PHE A CA 1
ATOM 808 C C . PHE A 1 98 ? -24.975 1.447 33.275 1.00 84.44 98 PHE A C 1
ATOM 810 O O . PHE A 1 98 ? -24.194 1.163 32.372 1.00 84.44 98 PHE A O 1
ATOM 817 N N . LYS A 1 99 ? -26.237 1.001 33.281 1.00 86.38 99 LYS A N 1
ATOM 818 C CA . LYS A 1 99 ? -26.767 0.124 32.221 1.00 86.38 99 LYS A CA 1
ATOM 819 C C . LYS A 1 99 ? -26.691 0.770 30.839 1.00 86.38 99 LYS A C 1
ATOM 821 O O . LYS A 1 99 ? -26.230 0.134 29.895 1.00 86.38 99 LYS A O 1
ATOM 826 N N . LEU A 1 100 ? -27.092 2.037 30.725 1.00 87.81 100 LEU A N 1
ATOM 827 C CA . LEU A 1 100 ? -27.017 2.778 29.465 1.00 87.81 100 LEU A CA 1
ATOM 828 C C . LEU A 1 100 ? -25.566 2.952 28.988 1.00 87.81 100 LEU A C 1
ATOM 830 O O . LEU A 1 100 ? -25.273 2.756 27.810 1.00 87.81 100 LEU A O 1
ATOM 834 N N . ILE A 1 101 ? -24.650 3.275 29.904 1.00 89.62 101 ILE A N 1
ATOM 835 C CA . ILE A 1 101 ? -23.219 3.410 29.620 1.00 89.62 101 ILE A CA 1
ATOM 836 C C . ILE A 1 101 ? -22.634 2.072 29.168 1.00 89.62 101 ILE A C 1
ATOM 838 O O . ILE A 1 101 ? -21.913 2.049 28.177 1.00 89.62 101 ILE A O 1
ATOM 842 N N . PHE A 1 102 ? -22.955 0.962 29.837 1.00 91.62 102 PHE A N 1
ATOM 843 C CA . PHE A 1 102 ? -22.471 -0.365 29.453 1.00 91.62 102 PHE A CA 1
ATOM 844 C C . PHE A 1 102 ? -22.968 -0.784 28.066 1.00 91.62 102 PHE A C 1
ATOM 846 O O . PHE A 1 102 ? -22.186 -1.340 27.297 1.00 91.62 102 PHE A O 1
ATOM 853 N N . GLU A 1 103 ? -24.213 -0.468 27.700 1.00 91.69 103 GLU A N 1
ATOM 854 C CA . GLU A 1 103 ? -24.723 -0.748 26.352 1.00 91.69 103 GLU A CA 1
ATOM 855 C C . GLU A 1 103 ? -24.044 0.103 25.277 1.00 91.69 103 GLU A C 1
ATOM 857 O O . GLU A 1 103 ? -23.624 -0.425 24.245 1.00 91.69 103 GLU A O 1
ATOM 862 N N . ILE A 1 104 ? -23.865 1.405 25.523 1.00 93.69 104 ILE A N 1
ATOM 863 C CA . ILE A 1 104 ? -23.135 2.286 24.601 1.00 93.69 104 ILE A CA 1
ATOM 864 C C . ILE A 1 104 ? -21.681 1.826 24.476 1.00 93.69 104 ILE A C 1
ATOM 866 O O . ILE A 1 104 ? -21.160 1.726 23.368 1.00 93.69 104 ILE A O 1
ATOM 870 N N . LEU A 1 105 ? -21.035 1.489 25.591 1.00 94.62 105 LEU A N 1
ATOM 871 C CA . LEU A 1 105 ? -19.663 0.998 25.622 1.00 94.62 105 LEU A CA 1
ATOM 872 C C . LEU A 1 105 ? -19.524 -0.301 24.825 1.00 94.62 105 LEU A C 1
ATOM 874 O O . LEU A 1 105 ? -18.634 -0.404 23.983 1.00 94.62 105 LEU A O 1
ATOM 878 N N . ARG A 1 106 ? -20.428 -1.266 25.032 1.00 94.62 106 ARG A N 1
ATOM 879 C CA . ARG A 1 106 ? -20.470 -2.518 24.265 1.00 94.62 106 ARG A CA 1
ATOM 880 C C . ARG A 1 106 ? -20.599 -2.231 22.769 1.00 94.62 106 ARG A C 1
ATOM 882 O O . ARG A 1 106 ? -19.869 -2.815 21.971 1.00 94.62 106 ARG A O 1
ATOM 889 N N . GLN A 1 107 ? -21.484 -1.311 22.388 1.00 94.19 107 GLN A N 1
ATOM 890 C CA . GLN A 1 107 ? -21.681 -0.922 20.993 1.00 94.19 107 GLN A CA 1
ATOM 891 C C . GLN A 1 107 ? -20.422 -0.260 20.399 1.00 94.19 107 GLN A C 1
ATOM 893 O O . GLN A 1 107 ? -20.001 -0.616 19.299 1.00 94.19 107 GLN A O 1
ATOM 898 N N . CYS A 1 108 ? -19.776 0.646 21.139 1.00 95.62 108 CYS A N 1
ATOM 899 C CA . CYS A 1 108 ? -18.535 1.308 20.733 1.00 95.62 108 CYS A CA 1
ATOM 900 C C . CYS A 1 108 ? -17.384 0.317 20.544 1.00 95.62 108 CYS A C 1
ATOM 902 O O . CYS A 1 108 ? -16.635 0.445 19.580 1.00 95.62 108 CYS A O 1
ATOM 904 N N . VAL A 1 109 ? -17.259 -0.680 21.424 1.00 96.38 109 VAL A N 1
ATOM 905 C CA . VAL A 1 109 ? -16.231 -1.728 21.316 1.00 96.38 109 VAL A CA 1
ATOM 906 C C . VAL A 1 109 ? -16.450 -2.585 20.071 1.00 96.38 109 VAL A C 1
ATOM 908 O O . VAL A 1 109 ? -15.510 -2.853 19.329 1.00 96.38 109 VAL A O 1
ATOM 911 N N . VAL A 1 110 ? -17.691 -2.989 19.792 1.00 95.88 110 VAL A N 1
ATOM 912 C CA . VAL A 1 110 ? -17.988 -3.770 18.582 1.00 95.88 110 VAL A CA 1
ATOM 913 C C . VAL A 1 110 ? -17.682 -2.958 17.321 1.00 95.88 110 VAL A C 1
ATOM 915 O O . VAL A 1 110 ? -17.052 -3.472 16.395 1.00 95.88 110 VAL A O 1
ATOM 918 N N . TYR A 1 111 ? -18.067 -1.680 17.286 1.00 96.56 111 TYR A N 1
ATOM 919 C CA . TYR A 1 111 ? -17.775 -0.824 16.138 1.00 96.56 111 TYR A CA 1
ATOM 920 C C . TYR A 1 111 ? -16.288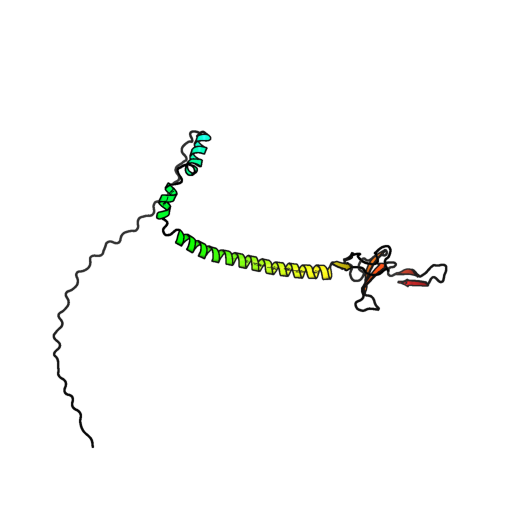 -0.509 15.985 1.00 96.56 111 TYR A C 1
ATOM 922 O O . TYR A 1 111 ? -15.804 -0.501 14.856 1.00 96.56 111 TYR A O 1
ATOM 930 N N . SER A 1 112 ? -15.546 -0.291 17.072 1.00 96.88 112 SER A N 1
ATOM 931 C CA . SER A 1 112 ? -14.109 -0.017 16.989 1.00 96.88 112 SER A CA 1
ATOM 932 C C . SER A 1 112 ? -13.343 -1.215 16.433 1.00 96.88 112 SER A C 1
ATOM 934 O O . SER A 1 112 ? -12.511 -1.040 15.544 1.00 96.88 112 SER A O 1
ATOM 936 N N . ILE A 1 113 ? -13.689 -2.436 16.858 1.00 96.88 113 ILE A N 1
ATOM 937 C CA . ILE A 1 113 ? -13.138 -3.673 16.289 1.00 96.88 113 ILE A CA 1
ATOM 938 C C . ILE A 1 113 ? -13.498 -3.777 14.804 1.00 96.88 113 ILE A C 1
ATOM 940 O O . ILE A 1 113 ? -12.625 -4.040 13.978 1.00 96.88 113 ILE A O 1
ATOM 944 N N . GLY A 1 114 ? -14.763 -3.531 14.451 1.00 96.31 114 GLY A N 1
ATOM 945 C CA . GLY A 1 114 ? -15.222 -3.571 13.063 1.00 96.31 114 GLY A CA 1
ATOM 946 C C . GLY A 1 114 ? -14.460 -2.597 12.162 1.00 96.31 114 GLY A C 1
ATOM 947 O O . GLY A 1 114 ? -13.960 -2.995 11.112 1.00 96.31 114 GLY A O 1
ATOM 948 N N . ILE A 1 115 ? -14.309 -1.344 12.595 1.00 96.19 115 ILE A N 1
ATOM 949 C CA . ILE A 1 115 ? -13.573 -0.302 11.866 1.00 96.19 115 ILE A CA 1
ATOM 950 C C . ILE A 1 115 ? -12.089 -0.652 11.769 1.00 96.19 115 ILE A C 1
ATOM 952 O O . ILE A 1 115 ? -11.493 -0.452 10.716 1.00 96.19 115 ILE A O 1
ATOM 956 N N . PHE A 1 116 ? -11.492 -1.200 12.827 1.00 96.31 116 PHE A N 1
ATOM 957 C CA . PHE A 1 116 ? -10.086 -1.592 12.818 1.00 96.31 116 PHE A CA 1
ATOM 958 C C . PHE A 1 116 ? -9.817 -2.723 11.822 1.00 96.31 116 PHE A C 1
ATOM 960 O O . PHE A 1 116 ? -8.927 -2.608 10.981 1.00 96.31 116 PHE A O 1
ATOM 967 N N . VAL A 1 117 ? -10.616 -3.793 11.865 1.00 95.75 117 VAL A N 1
ATOM 968 C CA . VAL A 1 117 ? -10.488 -4.926 10.938 1.00 95.75 117 VAL A CA 1
ATOM 969 C C . VAL A 1 117 ? -10.766 -4.482 9.504 1.00 95.75 117 VAL A C 1
ATOM 971 O O . VAL A 1 117 ? -10.005 -4.819 8.596 1.00 95.75 117 VAL A O 1
ATOM 974 N N . PHE A 1 118 ? -11.815 -3.683 9.296 1.00 95.75 118 PHE A N 1
ATOM 975 C CA . PHE A 1 118 ? -12.137 -3.124 7.988 1.00 95.75 118 PHE A CA 1
ATOM 976 C C . PHE A 1 118 ? -11.006 -2.236 7.459 1.00 95.75 118 PHE A C 1
ATOM 978 O O . PHE A 1 118 ? -10.565 -2.425 6.330 1.00 95.75 118 PHE A O 1
ATOM 985 N N . GLY A 1 119 ? -10.488 -1.320 8.278 1.00 94.12 119 GLY A N 1
ATOM 986 C CA . GLY A 1 119 ? -9.367 -0.452 7.926 1.00 94.12 119 GLY A CA 1
ATOM 987 C C . GLY A 1 119 ? -8.104 -1.246 7.599 1.00 94.12 119 GLY A C 1
ATOM 988 O O . GLY A 1 119 ? -7.448 -0.974 6.594 1.00 94.12 119 GLY A O 1
ATOM 989 N N . HIS A 1 120 ? -7.804 -2.284 8.383 1.00 92.81 120 HIS A N 1
ATOM 990 C CA . HIS A 1 120 ? -6.670 -3.167 8.132 1.00 92.81 120 HIS A CA 1
ATOM 991 C C . HIS A 1 120 ? -6.806 -3.913 6.799 1.00 92.81 120 HIS A C 1
ATOM 993 O O . HIS A 1 120 ? -5.865 -3.925 6.005 1.00 92.81 120 HIS A O 1
ATOM 999 N N . LEU A 1 121 ? -7.978 -4.483 6.508 1.00 92.62 121 LEU A N 1
ATOM 1000 C CA . LEU A 1 121 ? -8.257 -5.133 5.223 1.00 92.62 121 LEU A CA 1
ATOM 1001 C C . LEU A 1 121 ? -8.178 -4.136 4.062 1.00 92.62 121 LEU A C 1
ATOM 1003 O O . LEU A 1 121 ? -7.622 -4.458 3.012 1.00 92.62 121 LEU A O 1
ATOM 1007 N N . PHE A 1 122 ? -8.694 -2.924 4.255 1.00 92.75 122 PHE A N 1
ATOM 1008 C CA . PHE A 1 122 ? -8.723 -1.882 3.236 1.00 92.75 122 PHE A CA 1
ATOM 1009 C C . PHE A 1 122 ? -7.313 -1.426 2.840 1.00 92.75 122 PHE A C 1
ATOM 1011 O O . PHE A 1 122 ? -6.973 -1.445 1.659 1.00 92.75 122 PHE A O 1
ATOM 1018 N N . ILE A 1 123 ? -6.451 -1.114 3.810 1.00 89.69 123 ILE A N 1
ATOM 1019 C CA . ILE A 1 123 ? -5.048 -0.739 3.553 1.00 89.69 123 ILE A CA 1
ATOM 1020 C C . ILE A 1 123 ? -4.252 -1.950 3.030 1.00 89.69 123 ILE A C 1
ATOM 1022 O O . ILE A 1 123 ? -3.421 -1.857 2.129 1.00 89.69 123 ILE A O 1
ATOM 1026 N N . THR A 1 124 ? -4.538 -3.156 3.517 1.00 86.69 124 THR A N 1
ATOM 1027 C CA . THR A 1 124 ? -3.794 -4.338 3.060 1.00 86.69 124 THR A CA 1
ATOM 1028 C C . THR A 1 124 ? -4.114 -4.696 1.603 1.00 86.69 124 THR A C 1
ATOM 1030 O O . THR A 1 124 ? -3.209 -5.099 0.861 1.00 86.69 124 THR A O 1
ATOM 1033 N N . HIS A 1 125 ? -5.368 -4.526 1.163 1.00 87.50 125 HIS A N 1
ATOM 1034 C CA . HIS A 1 125 ? -5.843 -5.027 -0.132 1.00 87.50 125 HIS A CA 1
ATOM 1035 C C . HIS A 1 125 ? -6.173 -3.976 -1.188 1.00 87.50 125 HIS A C 1
ATOM 1037 O O . HIS A 1 125 ? -6.131 -4.322 -2.369 1.00 87.50 125 HIS A O 1
ATOM 1043 N N . VAL A 1 126 ? -6.506 -2.742 -0.809 1.00 90.38 126 VAL A N 1
ATOM 1044 C CA . VAL A 1 126 ? -6.931 -1.701 -1.758 1.00 90.38 126 VAL A CA 1
ATOM 1045 C C . VAL A 1 126 ? -5.791 -0.729 -2.030 1.00 90.38 126 VAL A C 1
ATOM 1047 O O . VAL A 1 126 ? -5.449 -0.518 -3.192 1.00 90.38 126 VAL A O 1
ATOM 1050 N N . PHE A 1 127 ? -5.153 -0.200 -0.985 1.00 90.44 127 PHE A N 1
ATOM 1051 C CA . PHE A 1 127 ? -4.144 0.849 -1.131 1.00 90.44 127 PHE A CA 1
ATOM 1052 C C . PHE A 1 127 ? -2.945 0.658 -0.211 1.00 90.44 127 PHE A C 1
ATOM 1054 O O . PHE A 1 127 ? -3.117 0.544 0.994 1.00 90.44 127 PHE A O 1
ATOM 1061 N N . ASP A 1 128 ? -1.738 0.682 -0.772 1.00 89.62 128 ASP A N 1
ATOM 1062 C CA . ASP A 1 128 ? -0.481 0.668 -0.014 1.00 89.62 128 ASP A CA 1
ATOM 1063 C C . ASP A 1 128 ? 0.174 2.048 -0.068 1.00 89.62 128 ASP A C 1
ATOM 1065 O O . ASP A 1 128 ? 0.229 2.660 -1.136 1.00 89.62 128 ASP A O 1
ATOM 1069 N N . ILE A 1 129 ? 0.678 2.526 1.066 1.00 90.12 129 ILE A N 1
ATOM 1070 C CA . ILE A 1 129 ? 1.439 3.775 1.144 1.00 90.12 129 ILE A CA 1
ATOM 1071 C C . ILE A 1 129 ? 2.865 3.394 1.488 1.00 90.12 129 ILE A C 1
ATOM 1073 O O . ILE A 1 129 ? 3.118 2.875 2.574 1.00 90.12 129 ILE A O 1
ATOM 1077 N N . GLN A 1 130 ? 3.790 3.643 0.566 1.00 87.25 130 GLN A N 1
ATOM 1078 C CA . GLN A 1 130 ? 5.191 3.286 0.757 1.00 87.25 130 GLN A CA 1
ATOM 1079 C C . GLN A 1 130 ? 6.097 4.474 0.470 1.00 87.25 130 GLN A C 1
ATOM 1081 O O . GLN A 1 130 ? 5.879 5.228 -0.480 1.00 87.25 130 GLN A O 1
ATOM 1086 N N . GLY A 1 131 ? 7.118 4.626 1.310 1.00 88.62 131 GLY A N 1
ATOM 1087 C CA . GLY A 1 131 ? 8.224 5.533 1.038 1.00 88.62 131 GLY A CA 1
ATOM 1088 C C . GLY A 1 131 ? 9.122 4.930 -0.035 1.00 88.62 131 GLY A C 1
ATOM 1089 O O . GLY A 1 131 ? 9.447 3.741 0.019 1.00 88.62 131 GLY A O 1
ATOM 1090 N N . THR A 1 132 ? 9.511 5.733 -1.018 1.00 86.88 132 THR A N 1
ATOM 1091 C CA . THR A 1 132 ? 10.444 5.296 -2.057 1.00 86.88 132 THR A CA 1
ATOM 1092 C C . THR A 1 132 ? 11.878 5.600 -1.659 1.00 86.88 132 THR A C 1
ATOM 1094 O O . THR A 1 132 ? 12.173 6.674 -1.136 1.00 86.88 132 THR A O 1
ATOM 1097 N N . TYR A 1 133 ? 12.770 4.656 -1.950 1.00 86.56 133 TYR A N 1
ATOM 1098 C CA . TYR A 1 133 ? 14.204 4.803 -1.743 1.00 86.56 133 TYR A CA 1
ATOM 1099 C C . TYR A 1 133 ? 14.963 4.330 -2.983 1.00 86.56 133 TYR A C 1
ATOM 1101 O O . TYR A 1 133 ? 14.722 3.230 -3.490 1.00 86.56 133 TYR A O 1
ATOM 1109 N N . GLY A 1 134 ? 15.898 5.152 -3.454 1.00 86.19 134 GLY A N 1
ATOM 1110 C CA . GLY A 1 134 ? 16.843 4.812 -4.513 1.00 86.19 134 GLY A CA 1
ATOM 1111 C C . GLY A 1 134 ? 16.717 5.667 -5.775 1.00 86.19 134 GLY A C 1
ATOM 1112 O O . GLY A 1 134 ? 15.636 6.038 -6.220 1.00 86.19 134 GLY A O 1
ATOM 1113 N N . ALA A 1 135 ? 17.857 5.912 -6.426 1.00 84.19 135 ALA A N 1
ATOM 1114 C CA . ALA A 1 135 ? 18.002 6.837 -7.557 1.00 84.19 135 ALA A CA 1
ATOM 1115 C C . ALA A 1 135 ? 17.396 6.351 -8.894 1.00 84.19 135 ALA A C 1
ATOM 1117 O O . ALA A 1 135 ? 17.566 6.992 -9.928 1.00 84.19 135 ALA A O 1
ATOM 1118 N N . SER A 1 136 ? 16.718 5.200 -8.922 1.00 85.12 136 SER A N 1
ATOM 1119 C CA . SER A 1 136 ? 16.415 4.499 -10.178 1.00 85.12 136 SER A CA 1
ATOM 1120 C C . SER A 1 136 ? 15.251 5.076 -10.993 1.00 85.12 136 SER A C 1
ATOM 1122 O O . SER A 1 136 ? 15.000 4.611 -12.103 1.00 85.12 136 SER A O 1
ATOM 1124 N N . MET A 1 137 ? 14.538 6.050 -10.426 1.00 92.06 137 MET A N 1
ATOM 1125 C CA . MET A 1 137 ? 13.361 6.696 -11.011 1.00 92.06 137 MET A CA 1
ATOM 1126 C C . MET A 1 137 ? 13.539 8.214 -11.166 1.00 92.06 137 MET A C 1
ATOM 1128 O O . MET A 1 137 ? 12.568 8.913 -11.453 1.00 92.06 137 MET A O 1
ATOM 1132 N N . LEU A 1 138 ? 14.761 8.737 -11.014 1.00 91.50 138 LEU A N 1
ATOM 1133 C CA . LEU A 1 138 ? 15.050 10.146 -11.286 1.00 91.50 138 LEU A CA 1
ATOM 1134 C C . LEU A 1 138 ? 14.802 10.473 -12.775 1.00 91.50 138 LEU A C 1
ATOM 1136 O O . LEU A 1 138 ? 15.094 9.641 -13.635 1.00 91.50 138 LEU A O 1
ATOM 1140 N N . PRO A 1 139 ? 14.273 11.664 -13.114 1.00 87.56 139 PRO A N 1
ATOM 1141 C CA . PRO A 1 139 ? 13.834 12.742 -12.221 1.00 87.56 139 PRO A CA 1
ATOM 1142 C C . PRO A 1 139 ? 12.374 12.601 -11.746 1.00 87.56 139 PRO A C 1
ATOM 1144 O O . PRO A 1 139 ? 11.859 13.515 -11.117 1.00 87.56 139 PRO A O 1
ATOM 1147 N N . THR A 1 140 ? 11.675 11.506 -12.080 1.00 90.25 140 THR A N 1
ATOM 1148 C CA . THR A 1 140 ? 10.248 11.328 -11.736 1.00 90.25 140 THR A CA 1
ATOM 1149 C C . THR A 1 140 ? 10.033 11.215 -10.226 1.00 90.25 140 THR A C 1
ATOM 1151 O O . THR A 1 140 ? 9.061 11.759 -9.717 1.00 90.25 140 THR A O 1
ATOM 1154 N N . LEU A 1 141 ? 10.911 10.487 -9.533 1.00 90.25 141 LEU A N 1
ATOM 1155 C CA . LEU A 1 141 ? 10.901 10.340 -8.078 1.00 90.25 141 LEU A CA 1
ATOM 1156 C C . LEU A 1 141 ? 12.276 10.696 -7.537 1.00 90.25 141 LEU A C 1
ATOM 1158 O O . LEU A 1 141 ? 13.293 10.286 -8.111 1.00 90.25 141 LEU A O 1
ATOM 1162 N N . TYR A 1 142 ? 12.294 11.461 -6.453 1.00 88.94 142 TYR A N 1
ATOM 1163 C CA . TYR A 1 142 ? 13.507 11.848 -5.763 1.00 88.94 142 TYR A CA 1
ATOM 1164 C C . TYR A 1 142 ? 14.154 10.641 -5.077 1.00 88.94 142 TYR A C 1
ATOM 1166 O O . TYR A 1 142 ? 13.533 9.600 -4.862 1.00 88.94 142 TYR A O 1
ATOM 1174 N N . TYR A 1 143 ? 15.440 10.773 -4.753 1.00 86.69 143 TYR A N 1
ATOM 1175 C CA . TYR A 1 143 ? 16.228 9.687 -4.169 1.00 86.69 143 TYR A CA 1
ATOM 1176 C C . TYR A 1 143 ? 15.630 9.142 -2.858 1.00 86.69 143 TYR A C 1
ATOM 1178 O O . TYR A 1 143 ? 15.690 7.937 -2.610 1.00 86.69 143 TYR A O 1
ATOM 1186 N N . GLU A 1 144 ? 15.055 10.022 -2.037 1.00 88.38 144 GLU A N 1
ATOM 1187 C CA . GLU A 1 144 ? 14.472 9.706 -0.733 1.00 88.38 144 GLU A CA 1
ATOM 1188 C C . GLU A 1 144 ? 13.413 10.753 -0.358 1.00 88.38 144 GLU A C 1
ATOM 1190 O O . GLU A 1 144 ? 13.503 11.906 -0.773 1.00 88.38 144 GLU A O 1
ATOM 1195 N N . GLY A 1 145 ? 12.420 10.372 0.448 1.00 84.56 145 GLY A N 1
ATOM 1196 C CA . GLY A 1 145 ? 11.419 11.298 0.999 1.00 84.56 145 GLY A CA 1
ATOM 1197 C C . GLY A 1 145 ? 10.133 11.419 0.181 1.00 84.56 145 GLY A C 1
ATOM 1198 O O . GLY A 1 145 ? 9.147 11.958 0.686 1.00 84.56 145 GLY A O 1
ATOM 1199 N N . ASP A 1 146 ? 10.106 10.852 -1.024 1.00 90.19 146 ASP A N 1
ATOM 1200 C CA . ASP A 1 146 ? 8.884 10.727 -1.809 1.00 90.19 146 ASP A CA 1
ATOM 1201 C C . ASP A 1 146 ? 8.010 9.579 -1.291 1.00 90.19 146 ASP A C 1
ATOM 1203 O O . ASP A 1 146 ? 8.480 8.492 -0.936 1.00 90.19 146 ASP A O 1
ATOM 1207 N N . TRP A 1 147 ? 6.705 9.838 -1.263 1.00 91.06 147 TRP A N 1
ATOM 1208 C CA . TRP A 1 147 ? 5.685 8.883 -0.853 1.00 91.06 147 TRP A CA 1
ATOM 1209 C C . TRP A 1 147 ? 4.834 8.512 -2.053 1.00 91.06 147 TRP A C 1
ATOM 1211 O O . TRP A 1 147 ? 4.270 9.379 -2.722 1.00 91.06 147 TRP A O 1
ATOM 1221 N N . VAL A 1 148 ? 4.710 7.214 -2.309 1.00 90.94 148 VAL A N 1
ATOM 1222 C CA . VAL A 1 148 ? 3.920 6.701 -3.424 1.00 90.94 148 VAL A CA 1
ATOM 1223 C C . VAL A 1 148 ? 2.699 5.971 -2.896 1.00 90.94 148 VAL A C 1
ATOM 1225 O O . VAL A 1 148 ? 2.752 5.206 -1.930 1.00 90.94 148 VAL A O 1
ATOM 1228 N N . PHE A 1 149 ? 1.583 6.225 -3.570 1.00 92.00 149 PHE A N 1
ATOM 1229 C CA . PHE A 1 149 ? 0.317 5.568 -3.321 1.00 92.00 149 PHE A CA 1
ATOM 1230 C C . PHE A 1 149 ? 0.111 4.458 -4.349 1.00 92.00 149 PHE A C 1
ATOM 1232 O O . PHE A 1 149 ? -0.068 4.725 -5.539 1.00 92.00 149 PHE A O 1
ATOM 1239 N N . VAL A 1 150 ? 0.142 3.204 -3.904 1.00 91.88 150 VAL A N 1
ATOM 1240 C CA . VAL A 1 150 ? -0.013 2.044 -4.782 1.00 91.88 150 VAL A CA 1
ATOM 1241 C C . VAL A 1 150 ? -1.444 1.537 -4.720 1.00 91.88 150 VAL A C 1
ATOM 1243 O O . VAL A 1 150 ? -1.923 1.065 -3.687 1.00 91.88 150 VAL A O 1
ATOM 1246 N N . ASN A 1 151 ? -2.123 1.577 -5.863 1.00 91.94 151 ASN A N 1
ATOM 1247 C CA . ASN A 1 151 ? -3.451 1.003 -6.007 1.00 91.94 151 ASN A CA 1
ATOM 1248 C C . ASN A 1 151 ? -3.371 -0.508 -6.285 1.00 91.94 151 ASN A C 1
ATOM 1250 O O . ASN A 1 151 ? -3.076 -0.947 -7.399 1.00 91.94 151 ASN A O 1
ATOM 1254 N N . LYS A 1 152 ? -3.699 -1.317 -5.276 1.00 90.50 152 LYS A N 1
ATOM 1255 C CA . LYS A 1 152 ? -3.703 -2.784 -5.348 1.00 90.50 152 LYS A CA 1
ATOM 1256 C C . LYS A 1 152 ? -4.929 -3.359 -6.071 1.00 90.50 152 LYS A C 1
ATOM 1258 O O . LYS A 1 152 ? -4.986 -4.571 -6.282 1.00 90.50 152 LYS A O 1
ATOM 1263 N N . LEU A 1 153 ? -5.884 -2.541 -6.523 1.00 89.69 153 LEU A N 1
ATOM 1264 C CA . LEU A 1 153 ? -6.991 -3.011 -7.371 1.00 89.69 153 LEU A CA 1
ATOM 1265 C C . LEU A 1 153 ? -6.494 -3.539 -8.729 1.00 89.69 153 LEU A C 1
ATOM 1267 O O . LEU A 1 153 ? -7.053 -4.501 -9.256 1.00 89.69 153 LEU A O 1
ATOM 1271 N N . TYR A 1 154 ? -5.391 -2.987 -9.244 1.00 89.62 154 TYR A N 1
ATOM 1272 C CA . TYR A 1 154 ? -4.731 -3.419 -10.486 1.00 89.62 154 TYR A CA 1
ATOM 1273 C C . TYR A 1 154 ? -3.728 -4.573 -10.279 1.00 89.62 154 TYR A C 1
ATOM 1275 O O . TYR A 1 154 ? -2.882 -4.862 -11.129 1.00 89.62 154 TYR A O 1
ATOM 1283 N N . ARG A 1 155 ? -3.809 -5.278 -9.141 1.00 86.19 155 ARG A N 1
ATOM 1284 C CA . ARG A 1 155 ? -2.913 -6.396 -8.812 1.00 86.19 155 ARG A CA 1
ATOM 1285 C C . ARG A 1 155 ? -2.942 -7.472 -9.901 1.00 86.19 155 ARG A C 1
ATOM 1287 O O . ARG A 1 155 ? -4.003 -7.826 -10.418 1.00 86.19 155 ARG A O 1
ATOM 1294 N N . ARG A 1 156 ? -1.774 -8.077 -10.148 1.00 87.06 156 ARG A N 1
ATOM 1295 C CA . ARG A 1 156 ? -1.526 -9.088 -11.198 1.00 87.06 156 ARG A CA 1
ATOM 1296 C C . ARG A 1 156 ? -1.579 -8.536 -12.629 1.00 87.06 156 ARG A C 1
ATOM 1298 O O . ARG A 1 156 ? -1.947 -9.271 -13.535 1.00 87.06 156 ARG A O 1
ATOM 1305 N N . GLY A 1 157 ? -1.237 -7.267 -12.838 1.00 85.62 157 GLY A N 1
ATOM 1306 C CA . GLY A 1 157 ? -1.092 -6.736 -14.197 1.00 85.62 157 GLY A CA 1
ATOM 1307 C C . GLY A 1 157 ? -2.401 -6.355 -14.887 1.00 85.62 157 GLY A C 1
ATOM 1308 O O . GLY A 1 157 ? -2.419 -6.149 -16.096 1.00 85.62 157 GLY A O 1
ATOM 1309 N N . LYS A 1 158 ? -3.521 -6.287 -14.159 1.00 89.31 158 LYS A N 1
ATOM 1310 C CA . LYS A 1 158 ? -4.822 -5.985 -14.767 1.00 89.31 158 LYS A CA 1
ATOM 1311 C C . LYS A 1 158 ? -4.867 -4.523 -15.183 1.00 89.31 158 LYS A C 1
ATOM 1313 O O . LYS A 1 158 ? -4.581 -3.673 -14.358 1.00 89.31 158 LYS A O 1
ATOM 1318 N N . GLY A 1 159 ? -5.271 -4.238 -16.419 1.00 90.44 159 GLY A N 1
ATOM 1319 C CA . GLY A 1 159 ? -5.534 -2.870 -16.884 1.00 90.44 159 GLY A CA 1
ATOM 1320 C C . GLY A 1 159 ? -4.318 -1.938 -16.933 1.00 90.44 159 GLY A C 1
ATOM 1321 O O . GLY A 1 159 ? -4.513 -0.741 -17.116 1.00 90.44 159 GLY A O 1
ATOM 1322 N N . ILE A 1 160 ? -3.104 -2.474 -16.777 1.00 93.00 160 ILE A N 1
ATOM 1323 C CA . ILE A 1 160 ? -1.851 -1.718 -16.864 1.00 93.00 160 ILE A CA 1
ATOM 1324 C C . ILE A 1 160 ? -1.572 -1.364 -18.324 1.00 93.00 160 ILE A C 1
ATOM 1326 O O . ILE A 1 160 ? -1.856 -2.159 -19.224 1.00 93.00 160 ILE A O 1
ATOM 1330 N N . ARG A 1 161 ? -1.025 -0.171 -18.557 1.00 93.62 161 ARG A N 1
ATOM 1331 C CA . ARG A 1 161 ? -0.652 0.332 -19.881 1.00 93.62 161 ARG A CA 1
ATOM 1332 C C . ARG A 1 161 ? 0.811 0.769 -19.909 1.00 93.62 161 ARG A C 1
ATOM 1334 O O . ARG A 1 161 ? 1.434 1.009 -18.874 1.00 93.62 161 ARG A O 1
ATOM 1341 N N . VAL A 1 162 ? 1.357 0.896 -21.118 1.00 94.44 162 VAL A N 1
ATOM 1342 C CA . VAL A 1 162 ? 2.676 1.507 -21.326 1.00 94.44 162 VAL A CA 1
ATOM 1343 C C . VAL A 1 162 ? 2.664 2.934 -20.775 1.00 94.44 162 VAL A C 1
ATOM 1345 O O . VAL A 1 162 ? 1.733 3.697 -21.024 1.00 94.44 162 VAL A O 1
ATOM 1348 N N . GLY A 1 163 ? 3.702 3.283 -20.018 1.00 92.62 163 GLY A N 1
ATOM 1349 C CA . GLY A 1 163 ? 3.852 4.569 -19.343 1.00 92.62 163 GLY A CA 1
ATOM 1350 C C . GLY A 1 163 ? 3.461 4.561 -17.864 1.00 92.62 163 GLY A C 1
ATOM 1351 O O . GLY A 1 163 ? 3.905 5.456 -17.141 1.00 92.62 163 GLY A O 1
ATOM 1352 N N . ASP A 1 164 ? 2.718 3.559 -17.387 1.00 93.94 164 ASP A N 1
ATOM 1353 C CA . ASP A 1 164 ? 2.290 3.480 -15.987 1.00 93.94 164 ASP A CA 1
ATOM 1354 C C . ASP A 1 164 ? 3.458 3.178 -15.033 1.00 93.94 164 ASP A C 1
ATOM 1356 O O . ASP A 1 164 ? 4.449 2.541 -15.397 1.00 93.94 164 ASP A O 1
ATOM 1360 N N . LEU A 1 165 ? 3.332 3.632 -13.783 1.00 92.75 165 LEU A N 1
ATOM 1361 C CA . LEU A 1 165 ? 4.243 3.302 -12.685 1.00 92.75 165 LEU A CA 1
ATOM 1362 C C . LEU A 1 165 ? 3.717 2.083 -11.934 1.00 92.75 165 LEU A C 1
ATOM 1364 O O . LEU A 1 165 ? 2.583 2.087 -11.457 1.00 92.75 165 LEU A O 1
ATOM 1368 N N . VAL A 1 166 ? 4.545 1.049 -11.815 1.00 93.25 166 VAL A N 1
ATOM 1369 C CA . VAL A 1 166 ? 4.146 -0.243 -11.255 1.00 93.25 166 VAL A CA 1
ATOM 1370 C C . VAL A 1 166 ? 5.128 -0.717 -10.196 1.00 93.25 166 VAL A C 1
ATOM 1372 O O . VAL A 1 166 ? 6.347 -0.647 -10.362 1.00 93.25 166 VAL A O 1
ATOM 1375 N N . GLU A 1 167 ? 4.574 -1.213 -9.094 1.00 92.06 167 GLU A N 1
ATOM 1376 C CA . GLU A 1 167 ? 5.314 -1.926 -8.058 1.00 92.06 167 GLU A CA 1
ATOM 1377 C C . GLU A 1 167 ? 5.360 -3.414 -8.432 1.00 92.06 167 GLU A C 1
ATOM 1379 O O . GLU A 1 167 ? 4.325 -4.070 -8.587 1.00 92.06 167 GLU A O 1
ATOM 1384 N N . ALA A 1 168 ? 6.565 -3.955 -8.576 1.00 90.62 168 ALA A N 1
ATOM 1385 C CA . ALA A 1 168 ? 6.806 -5.362 -8.861 1.00 90.62 168 ALA A CA 1
ATOM 1386 C C . ALA A 1 168 ? 7.657 -5.997 -7.758 1.00 90.62 168 ALA A C 1
ATOM 1388 O O . ALA A 1 168 ? 8.464 -5.337 -7.102 1.00 90.62 168 ALA A O 1
ATOM 1389 N N . LYS A 1 169 ? 7.493 -7.307 -7.555 1.00 90.38 169 LYS A N 1
ATOM 1390 C CA . LYS A 1 169 ? 8.394 -8.069 -6.686 1.00 90.38 169 LYS A CA 1
ATOM 1391 C C . LYS A 1 169 ? 9.736 -8.245 -7.384 1.00 90.38 169 LYS A C 1
ATOM 1393 O O . LYS A 1 169 ? 9.772 -8.598 -8.562 1.00 90.38 169 LYS A O 1
ATOM 1398 N N . ASN A 1 170 ? 10.820 -8.017 -6.656 1.00 89.00 170 ASN A N 1
ATOM 1399 C CA . ASN A 1 170 ? 12.161 -8.264 -7.155 1.00 89.00 170 ASN A CA 1
ATOM 1400 C C . ASN A 1 170 ? 12.369 -9.786 -7.295 1.00 89.00 170 ASN A C 1
ATOM 1402 O O . ASN A 1 170 ? 12.215 -10.499 -6.305 1.00 89.00 170 ASN A O 1
ATOM 1406 N N . PRO A 1 171 ? 12.723 -10.310 -8.481 1.00 86.88 171 PRO A N 1
ATOM 1407 C CA . PRO A 1 171 ? 12.975 -11.741 -8.646 1.00 86.88 171 PRO A CA 1
ATOM 1408 C C . PRO A 1 171 ? 14.226 -12.225 -7.897 1.00 86.88 171 PRO A C 1
ATOM 1410 O O . PRO A 1 171 ? 14.320 -13.405 -7.578 1.00 86.88 171 PRO A O 1
ATOM 1413 N N . LEU A 1 172 ? 15.181 -11.333 -7.610 1.00 87.69 172 LEU A N 1
ATOM 1414 C CA . LEU A 1 172 ? 16.450 -11.675 -6.957 1.00 87.69 172 LEU A CA 1
ATOM 1415 C C . LEU A 1 172 ? 16.369 -11.637 -5.428 1.00 87.69 172 LEU A C 1
ATOM 1417 O O . LEU A 1 172 ? 17.150 -12.300 -4.753 1.00 87.69 172 LEU A O 1
ATOM 1421 N N . LEU A 1 173 ? 15.440 -10.853 -4.878 1.00 86.25 173 LEU A N 1
ATOM 1422 C CA . LEU A 1 173 ? 15.293 -10.654 -3.441 1.00 86.25 173 LEU A CA 1
ATOM 1423 C C . LEU A 1 173 ? 13.842 -10.942 -3.055 1.00 86.25 173 LEU A C 1
ATOM 1425 O O . LEU A 1 173 ? 12.956 -10.177 -3.426 1.00 86.25 173 LEU A O 1
ATOM 1429 N N . ALA A 1 174 ? 13.606 -12.026 -2.311 1.00 76.06 174 ALA A N 1
ATOM 1430 C CA . ALA A 1 174 ? 12.263 -12.549 -2.026 1.00 76.06 174 ALA A CA 1
ATOM 1431 C C . ALA A 1 174 ? 11.302 -11.510 -1.411 1.00 76.06 174 ALA A C 1
ATOM 1433 O O . ALA A 1 174 ? 10.114 -11.495 -1.742 1.00 76.06 174 ALA A O 1
ATOM 1434 N N . ASP A 1 175 ? 11.840 -10.609 -0.586 1.00 81.12 175 ASP A N 1
ATOM 1435 C CA . ASP A 1 175 ? 11.088 -9.533 0.071 1.00 81.12 175 ASP A CA 1
ATOM 1436 C C . ASP A 1 175 ? 11.296 -8.158 -0.583 1.00 81.12 175 ASP A C 1
ATOM 1438 O O . ASP A 1 175 ? 10.695 -7.163 -0.175 1.00 81.12 175 ASP A O 1
ATOM 1442 N N . GLY A 1 176 ? 12.128 -8.088 -1.623 1.00 84.38 176 GLY A N 1
ATOM 1443 C CA . GLY A 1 176 ? 12.397 -6.855 -2.345 1.00 84.38 176 GLY A CA 1
ATOM 1444 C C . GLY A 1 176 ? 11.210 -6.447 -3.208 1.00 84.38 176 GLY A C 1
ATOM 1445 O O . GLY A 1 176 ? 10.644 -7.254 -3.948 1.00 84.38 176 GLY A O 1
ATOM 1446 N N . ARG A 1 177 ? 10.862 -5.163 -3.165 1.00 89.25 177 ARG A N 1
ATOM 1447 C CA . ARG A 1 177 ? 9.892 -4.553 -4.076 1.00 89.25 177 ARG A CA 1
ATOM 1448 C C . ARG A 1 177 ? 10.579 -3.451 -4.861 1.00 89.25 177 ARG A C 1
ATOM 1450 O O . ARG A 1 177 ? 11.417 -2.733 -4.325 1.00 89.25 177 ARG A O 1
ATOM 1457 N N . VAL A 1 178 ? 10.264 -3.360 -6.145 1.00 90.50 178 VAL A N 1
ATOM 1458 C CA . VAL A 1 178 ? 10.842 -2.373 -7.055 1.00 90.50 178 VAL A CA 1
ATOM 1459 C C . VAL A 1 178 ? 9.725 -1.590 -7.716 1.00 90.50 178 VAL A C 1
ATOM 1461 O O . VAL A 1 178 ? 8.741 -2.163 -8.179 1.00 90.50 178 VAL A O 1
ATOM 1464 N N . LEU A 1 179 ? 9.890 -0.274 -7.768 1.00 91.81 179 LEU A N 1
ATOM 1465 C CA . LEU A 1 179 ? 8.991 0.624 -8.475 1.00 91.81 179 LEU A CA 1
ATOM 1466 C C . LEU A 1 179 ? 9.636 1.001 -9.805 1.00 91.81 179 LEU A C 1
ATOM 1468 O O . LEU A 1 179 ? 10.761 1.504 -9.826 1.00 91.81 179 LEU A O 1
ATOM 1472 N N . LYS A 1 180 ? 8.948 0.722 -10.911 1.00 92.81 180 LYS A N 1
ATOM 1473 C CA . LYS A 1 180 ? 9.443 0.969 -12.271 1.00 92.81 180 LYS A CA 1
ATOM 1474 C C . LYS A 1 180 ? 8.336 1.501 -13.171 1.00 92.81 180 LYS A C 1
ATOM 1476 O O . LYS A 1 180 ? 7.156 1.377 -12.856 1.00 92.81 180 LYS A O 1
ATOM 1481 N N . ARG A 1 181 ? 8.726 2.097 -14.298 1.00 94.00 181 ARG A N 1
ATOM 1482 C CA . ARG A 1 181 ? 7.803 2.510 -15.360 1.00 94.00 181 ARG A CA 1
ATOM 1483 C C . ARG A 1 181 ? 7.666 1.399 -16.399 1.00 94.00 181 ARG A C 1
ATOM 1485 O O . ARG A 1 181 ? 8.669 0.811 -16.796 1.00 94.00 181 ARG A O 1
ATOM 1492 N N . VAL A 1 182 ? 6.446 1.137 -16.851 1.00 94.56 182 VAL A N 1
ATOM 1493 C CA . VAL A 1 182 ? 6.166 0.186 -17.933 1.00 94.56 182 VAL A CA 1
ATOM 1494 C C . VAL A 1 182 ? 6.584 0.801 -19.264 1.00 94.56 182 VAL A C 1
ATOM 1496 O O . VAL A 1 182 ? 6.101 1.872 -19.622 1.00 94.56 182 VAL A O 1
ATOM 1499 N N . ILE A 1 183 ? 7.475 0.128 -19.991 1.00 93.81 183 ILE A N 1
ATOM 1500 C CA . ILE A 1 183 ? 7.974 0.583 -21.302 1.00 93.81 183 ILE A CA 1
ATOM 1501 C C . ILE A 1 183 ? 7.386 -0.237 -22.457 1.00 93.81 183 ILE A C 1
ATOM 1503 O O . IL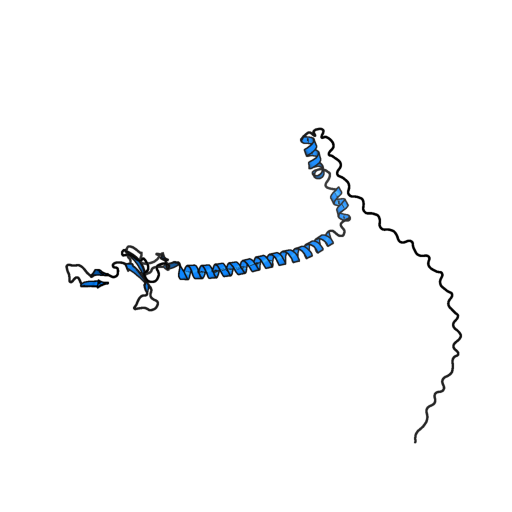E A 1 183 ? 7.197 0.306 -23.538 1.00 93.81 183 ILE A O 1
ATOM 1507 N N . GLY A 1 184 ? 7.041 -1.504 -22.224 1.00 92.81 184 GLY A N 1
ATOM 1508 C CA . GLY A 1 184 ? 6.381 -2.355 -23.212 1.00 92.81 184 GLY A CA 1
ATOM 1509 C C . GLY A 1 184 ? 5.425 -3.339 -22.557 1.00 92.81 184 GLY A C 1
ATOM 1510 O O . GLY A 1 184 ? 5.548 -3.651 -21.368 1.00 92.81 184 GLY A O 1
ATOM 1511 N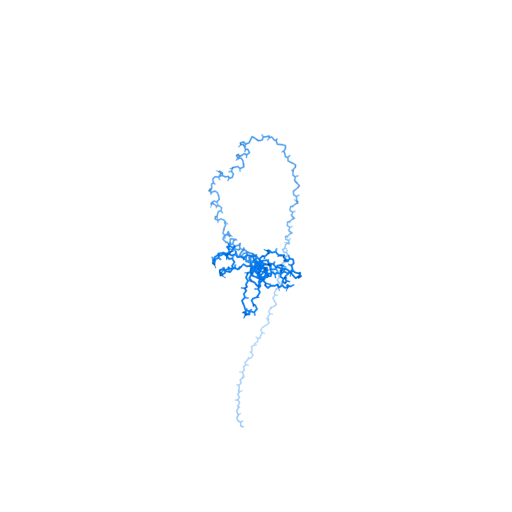 N . MET A 1 185 ? 4.459 -3.785 -23.345 1.00 93.44 185 MET A N 1
ATOM 1512 C CA . MET A 1 185 ? 3.451 -4.781 -23.004 1.00 93.44 185 MET A CA 1
ATOM 1513 C C . MET A 1 185 ? 3.669 -6.051 -23.842 1.00 93.44 185 MET A C 1
ATOM 1515 O O . MET A 1 185 ? 4.412 -6.015 -24.822 1.00 93.44 185 MET A O 1
ATOM 1519 N N . PRO A 1 186 ? 3.047 -7.186 -23.475 1.00 92.25 186 PRO A N 1
ATOM 1520 C CA . PRO A 1 186 ? 3.201 -8.424 -24.233 1.00 92.25 186 PRO A CA 1
ATOM 1521 C C . PRO A 1 186 ? 2.861 -8.232 -25.716 1.00 92.25 186 PRO A C 1
ATOM 1523 O O . PRO A 1 186 ? 1.769 -7.757 -26.040 1.00 92.25 186 PRO A O 1
ATOM 1526 N N . GLY A 1 187 ? 3.784 -8.622 -26.597 1.00 91.81 187 GLY A N 1
ATOM 1527 C CA . GLY A 1 187 ? 3.671 -8.425 -28.047 1.00 91.81 187 GLY A CA 1
ATOM 1528 C C . GLY A 1 187 ? 4.382 -7.184 -28.599 1.00 91.81 187 GLY A C 1
ATOM 1529 O O . GLY A 1 187 ? 4.474 -7.053 -29.820 1.00 91.81 187 GLY A O 1
ATOM 1530 N N . ASP A 1 188 ? 4.923 -6.318 -27.739 1.00 92.94 188 ASP A N 1
ATOM 1531 C CA . ASP A 1 188 ? 5.761 -5.195 -28.160 1.00 92.94 188 ASP A CA 1
ATOM 1532 C C . ASP A 1 188 ? 7.211 -5.641 -28.426 1.00 92.94 188 ASP A C 1
ATOM 1534 O O . ASP A 1 188 ? 7.749 -6.541 -27.771 1.00 92.94 188 ASP A O 1
ATOM 1538 N N . PHE A 1 189 ? 7.867 -4.957 -29.368 1.00 90.75 189 PHE A N 1
ATOM 1539 C CA . PHE A 1 189 ? 9.300 -5.092 -29.635 1.00 90.75 189 PHE A CA 1
ATOM 1540 C C . PHE A 1 189 ? 10.034 -3.862 -29.113 1.00 90.75 189 PHE A C 1
ATOM 1542 O O . PHE A 1 189 ? 9.793 -2.741 -29.560 1.00 90.75 189 PHE A O 1
ATOM 1549 N N . LEU A 1 190 ? 10.947 -4.080 -28.175 1.00 90.31 190 LEU A N 1
ATOM 1550 C CA . LEU A 1 190 ? 11.756 -3.036 -27.565 1.00 90.31 190 LEU A CA 1
ATOM 1551 C C . LEU A 1 190 ? 13.201 -3.167 -28.037 1.00 90.31 190 LEU A C 1
ATOM 1553 O O . LEU A 1 190 ? 13.755 -4.261 -28.057 1.00 90.31 190 LEU A O 1
ATOM 1557 N N . VAL A 1 191 ? 13.833 -2.049 -28.386 1.00 88.75 191 VAL A N 1
ATOM 1558 C CA . VAL A 1 191 ? 15.278 -2.008 -28.637 1.00 88.75 191 VAL A CA 1
ATOM 1559 C C . VAL A 1 191 ? 15.952 -1.557 -27.353 1.00 88.75 191 VAL A C 1
ATOM 1561 O O . VAL A 1 191 ? 15.728 -0.442 -26.883 1.00 88.75 191 VAL A O 1
ATOM 1564 N N . ALA A 1 192 ? 16.753 -2.437 -26.762 1.00 82.56 192 ALA A N 1
ATOM 1565 C CA . ALA A 1 192 ? 17.646 -2.055 -25.683 1.00 82.56 192 ALA A CA 1
ATOM 1566 C C . ALA A 1 192 ? 18.908 -1.411 -26.278 1.00 82.56 192 ALA A C 1
ATOM 1568 O O . ALA A 1 192 ? 19.453 -1.933 -27.251 1.00 82.56 192 ALA A O 1
ATOM 1569 N N . HIS A 1 193 ? 19.399 -0.346 -25.634 1.00 82.25 193 HIS A N 1
ATOM 1570 C CA . HIS A 1 193 ? 20.535 0.494 -26.058 1.00 82.25 193 HIS A CA 1
ATOM 1571 C C . HIS A 1 193 ? 20.226 1.449 -27.222 1.00 82.25 193 HIS A C 1
ATOM 1573 O O . HIS A 1 193 ? 19.098 1.555 -27.702 1.00 82.25 193 HIS A O 1
ATOM 1579 N N . THR A 1 194 ? 21.239 2.213 -27.622 1.00 75.88 194 THR A N 1
ATOM 1580 C CA . THR A 1 194 ? 21.174 3.116 -28.770 1.00 75.88 194 THR A CA 1
ATOM 1581 C C . THR A 1 194 ? 21.236 2.294 -30.054 1.00 75.88 194 THR A C 1
ATOM 1583 O O . THR A 1 194 ? 22.075 1.407 -30.178 1.00 75.88 194 THR A O 1
ATOM 1586 N N . ALA A 1 195 ? 20.385 2.610 -31.033 1.00 61.75 195 ALA A N 1
ATOM 1587 C CA . ALA A 1 195 ? 20.331 1.894 -32.314 1.00 61.75 195 ALA A CA 1
ATOM 1588 C C . ALA A 1 195 ? 21.676 1.866 -33.073 1.00 61.75 195 ALA A C 1
ATOM 1590 O O . ALA A 1 195 ? 21.907 0.969 -33.875 1.00 61.75 195 ALA A O 1
ATOM 1591 N N . ASP A 1 196 ? 22.555 2.830 -32.790 1.00 71.69 196 ASP A N 1
ATOM 1592 C CA . ASP A 1 196 ? 23.862 3.018 -33.429 1.00 71.69 196 ASP A CA 1
ATOM 1593 C C . ASP A 1 196 ? 24.962 2.083 -32.892 1.00 71.69 196 ASP A C 1
ATOM 1595 O O . ASP A 1 196 ? 26.065 2.042 -33.430 1.00 71.69 196 ASP A O 1
ATOM 1599 N N . THR A 1 197 ? 24.720 1.367 -31.789 1.00 60.72 197 THR A N 1
ATOM 1600 C CA . THR A 1 197 ? 25.744 0.541 -31.130 1.00 60.72 197 THR A CA 1
ATOM 1601 C C . THR A 1 197 ? 25.082 -0.716 -30.569 1.00 60.72 197 THR A C 1
ATOM 1603 O O . THR A 1 197 ? 24.685 -0.763 -29.409 1.00 60.72 197 THR A O 1
ATOM 1606 N N . ASP A 1 198 ? 24.903 -1.714 -31.437 1.00 67.88 198 ASP A N 1
ATOM 1607 C CA . ASP A 1 198 ? 24.442 -3.068 -31.100 1.00 67.88 198 ASP A CA 1
ATOM 1608 C C . ASP A 1 198 ? 23.084 -3.127 -30.377 1.00 67.88 198 ASP A C 1
ATOM 1610 O O . ASP A 1 198 ? 22.926 -3.733 -29.314 1.00 67.88 198 ASP A O 1
ATOM 1614 N N . GLY A 1 199 ? 22.071 -2.493 -30.977 1.00 71.88 199 GLY A N 1
ATOM 1615 C CA . GLY A 1 199 ? 20.697 -2.537 -30.482 1.00 71.88 199 GLY A CA 1
ATOM 1616 C C . GLY A 1 199 ? 20.175 -3.972 -30.382 1.00 71.88 199 GLY A C 1
ATOM 1617 O O . GLY A 1 199 ? 19.926 -4.635 -31.390 1.00 71.88 199 GLY A O 1
ATOM 1618 N N . MET A 1 200 ? 19.968 -4.452 -29.157 1.00 80.94 200 MET A N 1
ATOM 1619 C CA . MET A 1 200 ? 19.362 -5.757 -28.915 1.00 80.94 200 MET A CA 1
ATOM 1620 C C . MET A 1 200 ? 17.844 -5.612 -28.989 1.00 80.94 200 MET A C 1
ATOM 1622 O O . MET A 1 200 ? 17.242 -4.928 -28.158 1.00 80.94 200 MET A O 1
ATOM 1626 N N . MET A 1 201 ? 17.216 -6.266 -29.968 1.00 83.38 201 MET A N 1
ATOM 1627 C CA . MET A 1 201 ? 15.759 -6.376 -30.014 1.00 83.38 201 MET A CA 1
ATOM 1628 C C . MET A 1 201 ? 15.283 -7.405 -28.988 1.00 83.38 201 MET A C 1
ATOM 1630 O O . MET A 1 201 ? 15.667 -8.573 -29.027 1.00 83.38 201 MET A O 1
ATOM 1634 N N . LEU A 1 202 ? 14.432 -6.954 -28.076 1.00 85.06 202 LEU A N 1
ATOM 1635 C CA . LEU A 1 202 ? 13.773 -7.751 -27.056 1.00 85.06 202 LEU A CA 1
ATOM 1636 C C . LEU A 1 202 ? 12.279 -7.799 -27.362 1.00 85.06 202 LEU A C 1
ATOM 1638 O O . LEU A 1 202 ? 11.635 -6.764 -27.528 1.00 85.06 202 LEU A O 1
ATOM 1642 N N . GLN A 1 203 ? 11.735 -9.008 -27.418 1.00 87.25 203 GLN A N 1
ATOM 1643 C CA . GLN A 1 203 ? 10.297 -9.230 -27.466 1.00 87.25 203 GLN A CA 1
ATOM 1644 C C . GLN A 1 203 ? 9.800 -9.506 -26.045 1.00 87.25 203 GLN A C 1
ATOM 1646 O O . GLN A 1 203 ? 10.391 -10.331 -25.343 1.00 87.25 203 GLN A O 1
ATOM 1651 N N . VAL A 1 204 ? 8.752 -8.792 -25.630 1.00 82.12 204 VAL A N 1
ATOM 1652 C CA . VAL A 1 204 ? 8.113 -8.922 -24.307 1.00 82.12 204 VAL A CA 1
ATOM 1653 C C . VAL A 1 204 ? 6.959 -9.915 -24.346 1.00 82.12 204 VAL A C 1
ATOM 1655 O O . VAL A 1 204 ? 6.158 -9.866 -25.312 1.00 82.12 204 VAL A O 1
#

pLDDT: mean 75.07, std 16.19, range [39.72, 96.88]

InterPro domains:
  IPR019533 Peptidase S26 [PF10502] (109-189)
  IPR019533 Peptidase S26 [cd06530] (134-184)
  IPR036286 LexA/Signal peptidase-like superfamily [SSF51306] (125-193)
  IPR052064 Mitochondrial Inner Membrane Protease Subunit 1 [PTHR12383] (103-193)

Organism: Venturia inaequalis (NCBI:txid5025)

Radius of gyration: 50.64 Å; chains: 1; bounding box: 95×105×132 Å